Protein AF-A0A2V2DRB2-F1 (afdb_monomer)

Radius of gyration: 20.72 Å; Cα contacts (8 Å, |Δi|>4): 241; chains: 1; bounding box: 66×44×47 Å

Secondary structure (DSSP, 8-state):
-PPPP-------------SS----------------B-TTS-B----PPEEEEEEE--TTSPPEEESS--TTS-S---EEEEPPTTEEEEEETTEEEEEESSSB-EEEEETTEEEEEETTTTEEEEPEEP-HHHHHHHHTT--HHHHHHHHTS-HHHHHHHHTTSSPPPHHHHHHHHHHHTS-GGG--

Foldseek 3Di:
DDDDDDDDDDDDDDDDDDPDDPPPPPPPPPDDPDPPAPPVRDRDDPPFEKAWKKWADDPPDQIDIARDADPVNRIPVTFIWGDDPQKDWDDDPNGIFIDHPPGTWDWDTDPNFTWTADVVVRDIDGIATDQLLVVLCVVLVHDLCRLCVQLVHDSVVSVCCSRVVDPDDQVRLCSSCVVSVHDSVSRD

Structure (mmCIF, N/CA/C/O backbone):
data_AF-A0A2V2DRB2-F1
#
_entry.id   AF-A0A2V2DRB2-F1
#
loop_
_atom_site.group_PDB
_atom_site.id
_atom_site.type_symbol
_atom_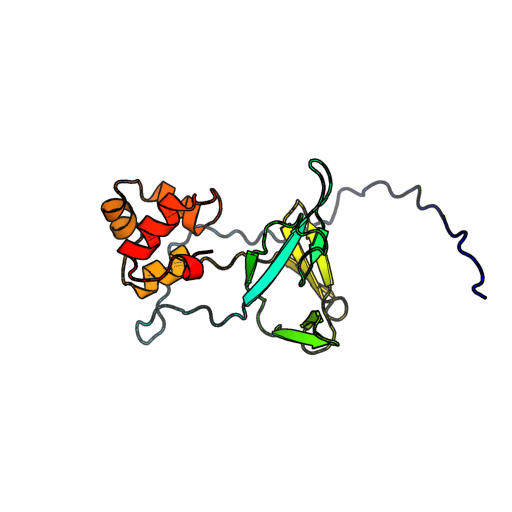site.label_atom_id
_atom_site.label_alt_id
_atom_site.label_comp_id
_atom_site.label_asym_id
_atom_site.label_entity_id
_atom_site.label_seq_id
_atom_site.pdbx_PDB_ins_code
_atom_site.Cartn_x
_atom_site.Cartn_y
_atom_site.Cartn_z
_atom_site.occupancy
_atom_site.B_iso_or_equiv
_atom_site.auth_seq_id
_atom_site.auth_comp_id
_atom_site.auth_asym_id
_atom_site.auth_atom_id
_atom_site.pdbx_PDB_model_num
ATOM 1 N N . MET A 1 1 ? 38.017 -16.344 -20.313 1.00 33.03 1 MET A N 1
ATOM 2 C CA . MET A 1 1 ? 38.742 -15.283 -21.043 1.00 33.03 1 MET A CA 1
ATOM 3 C C . MET A 1 1 ? 37.703 -14.261 -21.492 1.00 33.03 1 MET A C 1
ATOM 5 O O . MET A 1 1 ? 37.031 -14.489 -22.485 1.00 33.03 1 MET A O 1
ATOM 9 N N . TRP A 1 2 ? 37.466 -13.224 -20.683 1.00 28.92 2 TRP A N 1
ATOM 10 C CA . TRP A 1 2 ? 36.556 -12.110 -20.994 1.00 28.92 2 TRP A CA 1
ATOM 11 C C . TRP A 1 2 ? 37.358 -10.929 -21.560 1.00 28.92 2 TRP A C 1
ATOM 13 O O . TRP A 1 2 ? 38.466 -10.701 -21.070 1.00 28.92 2 TRP A O 1
ATOM 23 N N . PRO A 1 3 ? 36.836 -10.160 -22.534 1.00 36.28 3 PRO A N 1
ATOM 24 C CA . PRO A 1 3 ? 37.374 -8.849 -22.867 1.00 36.28 3 PRO A CA 1
ATOM 25 C C . PRO A 1 3 ? 36.649 -7.723 -22.091 1.00 36.28 3 PRO A C 1
ATOM 27 O O . PRO A 1 3 ? 35.580 -7.954 -21.521 1.00 36.28 3 PRO A O 1
ATOM 30 N N . PRO A 1 4 ? 37.249 -6.520 -22.015 1.00 41.78 4 PRO A N 1
ATOM 31 C CA . PRO A 1 4 ? 37.098 -5.627 -20.872 1.00 41.78 4 PRO A CA 1
ATOM 32 C C . PRO A 1 4 ? 36.090 -4.485 -21.068 1.00 41.78 4 PRO A C 1
ATOM 34 O O . PRO A 1 4 ? 35.845 -4.002 -22.172 1.00 41.78 4 PRO A O 1
ATOM 37 N N . LEU A 1 5 ? 35.589 -4.010 -19.926 1.00 41.00 5 LEU A N 1
ATOM 38 C CA . LEU A 1 5 ? 34.946 -2.715 -19.712 1.00 41.00 5 LEU A CA 1
ATOM 39 C C . LEU A 1 5 ? 35.897 -1.566 -20.072 1.00 41.00 5 LEU A C 1
ATOM 41 O O . LEU A 1 5 ? 36.985 -1.500 -19.506 1.00 41.00 5 LEU A O 1
ATOM 45 N N . LEU A 1 6 ? 35.459 -0.630 -20.922 1.00 33.19 6 LEU A N 1
ATOM 46 C CA . LEU A 1 6 ? 35.635 0.818 -20.728 1.00 33.19 6 LEU A CA 1
ATOM 47 C C . LEU A 1 6 ? 35.038 1.633 -21.882 1.00 33.19 6 LEU A C 1
ATOM 49 O O . LEU A 1 6 ? 35.174 1.296 -23.052 1.00 33.19 6 LEU A O 1
ATOM 53 N N . SER A 1 7 ? 34.524 2.801 -21.489 1.00 35.78 7 SER A N 1
ATOM 54 C CA . SER A 1 7 ? 34.304 4.000 -22.302 1.00 35.78 7 SER A CA 1
ATOM 55 C C . SER A 1 7 ? 33.047 4.040 -23.172 1.00 35.78 7 SER A C 1
ATOM 57 O O . SER A 1 7 ? 33.065 3.652 -24.331 1.00 35.78 7 SER A O 1
ATOM 59 N N . LEU A 1 8 ? 32.003 4.700 -22.657 1.00 33.00 8 LEU A N 1
ATOM 60 C CA . LEU A 1 8 ? 31.365 5.786 -23.409 1.00 33.00 8 LEU A CA 1
ATOM 61 C C . LEU A 1 8 ? 30.677 6.783 -22.451 1.00 33.00 8 LEU A C 1
ATOM 63 O O . LEU A 1 8 ? 29.461 6.821 -22.297 1.00 33.00 8 LEU A O 1
ATOM 67 N N . ARG A 1 9 ? 31.478 7.640 -21.805 1.00 39.47 9 ARG A N 1
ATOM 68 C CA . ARG A 1 9 ? 30.996 8.947 -21.331 1.00 39.47 9 ARG A CA 1
ATOM 69 C C . ARG A 1 9 ? 30.936 9.882 -22.542 1.00 39.47 9 ARG A C 1
ATOM 71 O O . ARG A 1 9 ? 31.977 10.247 -23.079 1.00 39.47 9 ARG A O 1
ATOM 78 N N . LYS A 1 10 ? 29.733 10.283 -22.951 1.00 39.19 10 LYS A N 1
ATOM 79 C CA . LYS A 1 10 ? 29.472 11.458 -23.805 1.00 39.19 10 LYS A CA 1
ATOM 80 C C . LYS A 1 10 ? 28.221 12.146 -23.251 1.00 39.19 10 LYS A C 1
ATOM 82 O O . LYS A 1 10 ? 27.118 11.638 -23.383 1.00 39.19 10 LYS A O 1
ATOM 87 N N . SER A 1 11 ? 28.397 13.101 -22.342 1.00 36.34 11 SER A N 1
ATOM 88 C CA . SER A 1 11 ? 28.338 14.544 -22.630 1.00 36.34 11 SER A CA 1
ATOM 89 C C . SER A 1 11 ? 27.000 14.996 -23.228 1.00 36.34 11 SER A C 1
ATOM 91 O O . SER A 1 11 ? 26.855 15.074 -24.444 1.00 36.34 11 SER A O 1
ATOM 93 N N . TRP A 1 12 ? 26.059 15.370 -22.362 1.00 33.31 12 TRP A N 1
ATOM 94 C CA . TRP A 1 12 ? 24.978 16.301 -22.699 1.00 33.31 12 TRP A CA 1
ATOM 95 C C . TRP A 1 12 ? 25.030 17.453 -21.698 1.00 33.31 12 TRP A C 1
ATOM 97 O O . TRP A 1 12 ? 24.302 17.507 -20.714 1.00 33.31 12 TRP A O 1
ATOM 107 N N . ALA A 1 13 ? 25.971 18.361 -21.944 1.00 34.41 13 ALA A N 1
ATOM 108 C CA . ALA A 1 13 ? 25.894 19.723 -21.451 1.00 34.41 13 ALA A CA 1
ATOM 109 C C . ALA A 1 13 ? 25.108 20.531 -22.490 1.00 34.41 13 ALA A C 1
ATOM 111 O O . ALA A 1 13 ? 25.475 20.538 -23.663 1.00 34.41 13 ALA A O 1
ATOM 112 N N . GLY A 1 14 ? 24.050 21.216 -22.057 1.00 40.25 14 GLY A N 1
ATOM 113 C CA . GLY A 1 14 ? 23.416 22.265 -22.855 1.00 40.25 14 GLY A CA 1
ATOM 114 C C . GLY A 1 14 ? 21.967 22.011 -23.259 1.00 40.25 14 GLY A C 1
ATOM 115 O O . GLY A 1 14 ? 21.648 22.013 -24.441 1.00 40.25 14 GLY A O 1
ATOM 116 N N . ALA A 1 15 ? 21.065 21.916 -22.285 1.00 33.09 15 ALA A N 1
ATOM 117 C CA . ALA A 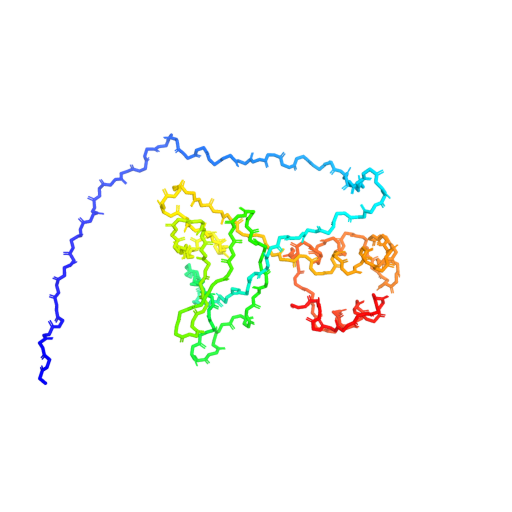1 15 ? 19.671 22.291 -22.499 1.00 33.09 15 ALA A CA 1
ATOM 118 C C . ALA A 1 15 ? 19.205 23.119 -21.298 1.00 33.09 15 ALA A C 1
ATOM 120 O O . ALA A 1 15 ? 18.996 22.605 -20.203 1.00 33.09 15 ALA A O 1
ATOM 121 N N . ARG A 1 16 ? 19.098 24.438 -21.494 1.00 34.31 16 ARG A N 1
ATOM 122 C CA . ARG A 1 16 ? 18.409 25.321 -20.546 1.00 34.31 16 ARG A CA 1
ATOM 123 C C . ARG A 1 16 ? 16.931 24.910 -20.530 1.00 34.31 16 ARG A C 1
ATOM 125 O O . ARG A 1 16 ? 16.379 24.707 -21.614 1.00 34.31 16 ARG A O 1
ATOM 132 N N . PRO A 1 17 ? 16.267 24.814 -19.370 1.00 36.38 17 PRO A N 1
ATOM 133 C CA . PRO A 1 17 ? 14.856 24.472 -19.343 1.00 36.38 17 PRO A CA 1
ATOM 134 C C . PRO A 1 17 ? 14.049 25.644 -19.910 1.00 36.38 17 PRO A C 1
ATOM 136 O O . PRO A 1 17 ? 13.963 26.718 -19.316 1.00 36.38 17 PRO A O 1
ATOM 139 N N . CYS A 1 18 ? 13.471 25.439 -21.095 1.00 30.62 18 CYS A N 1
ATOM 140 C CA . CYS A 1 18 ? 12.406 26.281 -21.617 1.00 30.62 18 CYS A CA 1
ATOM 141 C C . CYS A 1 18 ? 11.216 26.172 -20.659 1.00 30.62 18 CYS A C 1
ATOM 143 O O . CYS A 1 18 ? 10.590 25.120 -20.518 1.00 30.62 18 CYS A O 1
ATOM 145 N N . SER A 1 19 ? 10.919 27.274 -19.981 1.00 42.66 19 SER A N 1
ATOM 146 C CA . SER A 1 19 ? 9.791 27.460 -19.079 1.00 42.66 19 SER A CA 1
ATOM 147 C C . SER A 1 19 ? 8.473 27.554 -19.854 1.00 42.66 19 SER A C 1
ATOM 149 O O . SER A 1 19 ? 7.810 28.585 -19.849 1.00 42.66 19 SER A O 1
ATOM 151 N N . ARG A 1 20 ? 8.077 26.494 -20.565 1.00 37.59 20 ARG A N 1
ATOM 152 C CA . ARG A 1 20 ? 6.730 26.347 -21.145 1.00 37.59 20 ARG A CA 1
ATOM 153 C C . ARG A 1 20 ? 6.556 24.930 -21.689 1.00 37.59 20 ARG A C 1
ATOM 155 O O . ARG A 1 20 ? 7.217 24.564 -22.649 1.00 37.59 20 ARG A O 1
ATOM 162 N N . CYS A 1 21 ? 5.595 24.201 -21.114 1.00 32.84 21 CYS A N 1
ATOM 163 C CA . CYS A 1 21 ? 5.079 22.880 -21.529 1.00 32.84 21 CYS A CA 1
ATOM 164 C C . CYS A 1 21 ? 5.529 21.640 -20.731 1.00 32.84 21 CYS A C 1
ATOM 166 O O . CYS A 1 21 ? 5.739 20.587 -21.313 1.00 32.84 21 CYS A O 1
ATOM 168 N N . CYS A 1 22 ? 5.495 21.691 -19.397 1.00 28.16 22 CYS A N 1
ATOM 169 C CA . CYS A 1 22 ? 5.052 20.524 -18.619 1.00 28.16 22 CYS A CA 1
ATOM 170 C C . CYS A 1 22 ? 3.643 20.805 -18.102 1.00 28.16 22 CYS A C 1
ATOM 172 O O . CYS A 1 22 ? 3.432 21.226 -16.967 1.00 28.16 22 CYS A O 1
ATOM 174 N N . ARG A 1 23 ? 2.647 20.626 -18.974 1.00 31.25 23 ARG A N 1
ATOM 175 C CA . ARG A 1 23 ? 1.243 20.635 -18.562 1.00 31.25 23 ARG A CA 1
ATOM 176 C C . ARG A 1 23 ? 0.939 19.253 -17.986 1.00 31.25 23 ARG A C 1
ATOM 178 O O . ARG A 1 23 ? 0.267 18.449 -18.621 1.00 31.25 23 ARG A O 1
ATOM 185 N N . ILE A 1 24 ? 1.470 18.975 -16.793 1.00 34.75 24 ILE A N 1
ATOM 186 C CA . ILE A 1 24 ? 0.958 17.895 -15.949 1.00 34.75 24 ILE A CA 1
ATOM 187 C C . ILE A 1 24 ? -0.518 18.226 -15.770 1.00 34.75 24 ILE A C 1
ATOM 189 O O . ILE A 1 24 ? -0.865 19.248 -15.171 1.00 34.75 24 ILE A O 1
ATOM 193 N N . ARG A 1 25 ? -1.403 17.419 -16.360 1.00 31.25 25 ARG A N 1
ATOM 194 C CA . ARG A 1 25 ? -2.818 17.476 -16.016 1.00 31.25 25 ARG A CA 1
ATOM 195 C C . ARG A 1 25 ? -2.908 17.047 -14.555 1.00 31.25 25 ARG A C 1
ATOM 197 O O . ARG A 1 25 ? -3.038 15.869 -14.258 1.00 31.25 25 ARG A O 1
ATOM 204 N N . ARG A 1 26 ? -2.833 18.017 -13.640 1.00 33.94 26 ARG A N 1
ATOM 205 C CA . ARG A 1 26 ? -3.458 17.886 -12.330 1.00 33.94 26 ARG A CA 1
ATOM 206 C C . ARG A 1 26 ? -4.944 17.757 -12.622 1.00 33.94 26 ARG A C 1
ATOM 208 O O . ARG A 1 26 ? -5.621 18.758 -12.851 1.00 33.94 26 ARG A O 1
ATOM 215 N N . SER A 1 27 ? -5.431 16.525 -12.705 1.00 33.09 27 SER A N 1
ATOM 216 C CA . SER A 1 27 ? -6.852 16.270 -12.539 1.00 33.09 27 SER A CA 1
ATOM 217 C C . SER A 1 27 ? -7.202 16.840 -11.174 1.00 33.09 27 SER A C 1
ATOM 219 O O . SER A 1 27 ? -6.759 16.332 -10.147 1.00 33.09 27 SER A O 1
ATOM 221 N N . ALA A 1 28 ? -7.890 17.978 -11.176 1.00 30.25 28 ALA A N 1
ATOM 222 C CA . ALA A 1 28 ? -8.455 18.561 -9.982 1.00 30.25 28 ALA A CA 1
ATOM 223 C C . ALA A 1 28 ? -9.448 17.543 -9.417 1.00 30.25 28 ALA A C 1
ATOM 225 O O . ALA A 1 28 ? -10.597 17.480 -9.849 1.00 30.25 28 ALA A O 1
ATOM 226 N N . ILE A 1 29 ? -9.000 16.726 -8.465 1.00 34.59 29 ILE A N 1
ATOM 227 C CA . ILE A 1 29 ? -9.901 15.974 -7.603 1.00 34.59 29 ILE A CA 1
ATOM 228 C C . ILE A 1 29 ? -10.429 17.001 -6.605 1.00 34.59 29 ILE A C 1
ATOM 230 O O . ILE A 1 29 ? -9.931 17.174 -5.498 1.00 34.59 29 ILE A O 1
ATOM 234 N N . SER A 1 30 ? -11.418 17.765 -7.072 1.00 27.36 30 SER A N 1
ATOM 235 C CA . SER A 1 30 ? -12.393 18.390 -6.195 1.00 27.36 30 SER A CA 1
ATOM 236 C C . SER A 1 30 ? -12.948 17.280 -5.314 1.00 27.36 30 SER A C 1
ATOM 238 O O . SER A 1 30 ? -13.401 16.252 -5.822 1.00 27.36 30 SER A O 1
ATOM 240 N N . ALA A 1 31 ? -12.860 17.477 -4.001 1.00 32.75 31 ALA A N 1
ATOM 241 C CA . ALA A 1 31 ? -13.498 16.640 -3.008 1.00 32.75 31 ALA A CA 1
ATOM 242 C C . ALA A 1 31 ? -15.012 16.604 -3.273 1.00 32.75 31 ALA A C 1
ATOM 244 O O . ALA A 1 31 ? -15.778 17.414 -2.757 1.00 32.75 31 ALA A O 1
ATOM 245 N N . ARG A 1 32 ? -15.452 15.656 -4.100 1.00 29.31 32 ARG A N 1
ATOM 246 C CA . ARG A 1 32 ? -16.814 15.146 -4.078 1.00 29.31 32 ARG A CA 1
ATOM 247 C C . ARG A 1 32 ? -16.782 13.886 -3.238 1.00 29.31 32 ARG A C 1
ATOM 249 O O . ARG A 1 32 ? -16.218 12.874 -3.636 1.00 29.31 32 ARG A O 1
ATOM 256 N N . LEU A 1 33 ? -17.388 13.987 -2.060 1.00 41.62 33 LEU A N 1
ATOM 257 C CA . LEU A 1 33 ? -17.939 12.848 -1.344 1.00 41.62 33 LEU A CA 1
ATOM 258 C C . LEU A 1 33 ? -18.746 12.019 -2.345 1.00 41.62 33 LEU A C 1
ATOM 260 O O . LEU A 1 33 ? -19.827 12.424 -2.766 1.00 41.62 33 LEU A O 1
ATOM 264 N N . SER A 1 34 ? -18.218 10.875 -2.749 1.00 35.25 34 SER A N 1
ATOM 265 C CA . SER A 1 34 ? -18.995 9.880 -3.464 1.00 35.25 34 SER A CA 1
ATOM 266 C C . SER A 1 34 ? -18.771 8.544 -2.789 1.00 35.25 34 SER A C 1
ATOM 268 O O . SER A 1 34 ? -17.852 7.809 -3.133 1.00 35.25 34 SER A O 1
ATOM 270 N N . SER A 1 35 ? -19.677 8.207 -1.868 1.00 39.28 35 SER A N 1
ATOM 271 C CA . SER A 1 35 ? -20.152 6.827 -1.787 1.00 39.28 35 SER A CA 1
ATOM 272 C C . SER A 1 35 ? -20.861 6.559 -3.117 1.00 39.28 35 SER A C 1
ATOM 274 O O . SER A 1 35 ? -22.073 6.724 -3.249 1.00 39.28 35 SER A O 1
ATOM 276 N N . ALA A 1 36 ? -20.078 6.297 -4.163 1.00 38.00 36 ALA A N 1
ATOM 277 C CA . ALA A 1 36 ? -20.623 5.801 -5.407 1.00 38.00 36 ALA A CA 1
ATOM 278 C C . ALA A 1 36 ? -21.113 4.387 -5.091 1.00 38.00 36 ALA A C 1
ATOM 280 O O . ALA A 1 36 ? -20.340 3.547 -4.646 1.00 38.00 36 ALA A O 1
ATOM 281 N N . ARG A 1 37 ? -22.412 4.144 -5.238 1.00 37.09 37 ARG A N 1
ATOM 282 C CA . ARG A 1 37 ? -23.010 2.804 -5.198 1.00 37.09 37 ARG A CA 1
ATOM 283 C C . ARG A 1 37 ? -23.356 2.424 -6.632 1.00 37.09 37 ARG A C 1
ATOM 285 O O . ARG A 1 37 ? -23.752 3.295 -7.410 1.00 37.09 37 ARG A O 1
ATOM 292 N N . ASN A 1 38 ? -23.181 1.162 -7.013 1.00 44.38 38 ASN A N 1
ATOM 293 C CA . ASN A 1 38 ? -23.653 0.696 -8.318 1.00 44.38 38 ASN A CA 1
ATOM 294 C C . ASN A 1 38 ? -25.205 0.697 -8.364 1.00 44.38 38 ASN A C 1
ATOM 296 O O . ASN A 1 38 ? -25.871 0.895 -7.345 1.00 44.38 38 ASN A O 1
ATOM 300 N N . LYS A 1 39 ? -25.812 0.445 -9.536 1.00 43.69 39 LYS A N 1
ATOM 301 C CA . LYS A 1 39 ? -27.286 0.355 -9.696 1.00 43.69 39 LYS A CA 1
ATOM 302 C C . LYS A 1 39 ? -27.950 -0.741 -8.829 1.00 43.69 39 LYS A C 1
ATOM 304 O O . LYS A 1 39 ? -29.174 -0.787 -8.773 1.00 43.69 39 LYS A O 1
ATOM 309 N N . LYS A 1 40 ? -27.164 -1.601 -8.168 1.00 46.78 40 LYS A N 1
ATOM 310 C CA . LYS A 1 40 ? -27.587 -2.670 -7.251 1.00 46.78 40 LYS A CA 1
ATOM 311 C C . LYS A 1 40 ? -27.278 -2.383 -5.769 1.00 46.78 40 LYS A C 1
ATOM 313 O O . LYS A 1 40 ? -27.584 -3.214 -4.926 1.00 46.78 40 LYS A O 1
ATOM 318 N N . GLY A 1 41 ? -26.724 -1.216 -5.426 1.00 43.38 41 GLY A N 1
ATOM 319 C CA . GLY A 1 41 ? -26.398 -0.859 -4.041 1.00 43.38 41 GLY A CA 1
ATOM 320 C C . GLY A 1 41 ? -25.098 -1.463 -3.495 1.00 43.38 41 GLY A C 1
ATOM 321 O O . GLY A 1 41 ? -24.812 -1.269 -2.317 1.00 43.38 41 GLY A O 1
ATOM 322 N N . GLU A 1 42 ? -24.298 -2.142 -4.319 1.00 39.91 42 GLU A N 1
ATOM 323 C CA . GLU A 1 42 ? -23.019 -2.726 -3.904 1.00 39.91 42 GLU A CA 1
ATOM 324 C C . GLU A 1 42 ? -21.917 -1.653 -3.951 1.00 39.91 42 GLU A C 1
ATOM 326 O O . GLU A 1 42 ? -21.880 -0.804 -4.856 1.00 39.91 42 GLU A O 1
ATOM 331 N N . ALA A 1 43 ? -21.042 -1.668 -2.942 1.00 45.84 43 ALA A N 1
ATOM 332 C CA . ALA A 1 43 ? -19.824 -0.867 -2.926 1.00 45.84 43 ALA A CA 1
ATOM 333 C C . ALA A 1 43 ? -18.940 -1.281 -4.112 1.00 45.84 43 ALA A C 1
ATOM 335 O O . ALA A 1 43 ? -18.813 -2.469 -4.404 1.00 45.84 43 ALA A O 1
ATOM 336 N N . TRP A 1 44 ? -18.351 -0.308 -4.809 1.00 44.06 44 TRP A N 1
ATOM 337 C CA . TRP A 1 44 ? -17.391 -0.579 -5.876 1.00 44.06 44 TRP A CA 1
ATOM 338 C C . TRP A 1 44 ? -16.179 -1.281 -5.259 1.00 44.06 44 TRP A C 1
ATOM 340 O O . TRP A 1 44 ? -15.356 -0.632 -4.619 1.00 44.06 44 TRP A O 1
ATOM 350 N N . MET A 1 45 ? -16.065 -2.600 -5.417 1.00 50.91 45 MET A N 1
ATOM 351 C CA . MET A 1 45 ? -14.767 -3.241 -5.250 1.00 50.91 45 MET A CA 1
ATOM 352 C C . MET A 1 45 ? -13.925 -2.828 -6.446 1.00 50.91 45 MET A C 1
ATOM 354 O O . MET A 1 45 ? -14.302 -3.058 -7.592 1.00 50.91 45 MET A O 1
ATOM 358 N N . ASP A 1 46 ? -12.816 -2.157 -6.165 1.00 56.06 46 ASP A N 1
ATOM 359 C CA . ASP A 1 46 ? -11.819 -1.845 -7.171 1.00 56.06 46 ASP A CA 1
ATOM 360 C C . ASP A 1 46 ? -11.174 -3.173 -7.601 1.00 56.06 46 ASP A C 1
ATOM 362 O O . ASP A 1 46 ? -10.261 -3.666 -6.946 1.00 56.06 46 ASP A O 1
ATOM 366 N N . GLU A 1 47 ? -11.697 -3.806 -8.656 1.00 66.38 47 GLU A N 1
ATOM 367 C CA . GLU A 1 47 ? -11.155 -5.042 -9.256 1.00 66.38 47 GLU A CA 1
ATOM 368 C C . GLU A 1 47 ? -9.841 -4.787 -10.021 1.00 66.38 47 GLU A C 1
ATOM 370 O O . GLU A 1 47 ? -9.439 -5.557 -10.895 1.00 66.38 47 GLU A O 1
ATOM 375 N N . ARG A 1 48 ? -9.153 -3.682 -9.720 1.00 82.00 48 ARG A N 1
ATOM 376 C CA . ARG A 1 48 ? -7.832 -3.401 -10.264 1.00 82.00 48 ARG A CA 1
ATOM 377 C C . ARG A 1 48 ? -6.821 -4.381 -9.684 1.00 82.00 48 ARG A C 1
ATOM 379 O O . ARG A 1 48 ? -6.786 -4.638 -8.482 1.00 82.00 48 ARG A O 1
ATOM 386 N N . MET A 1 49 ? -5.984 -4.920 -10.568 1.00 90.31 49 MET A N 1
ATOM 387 C CA . MET A 1 49 ? -4.880 -5.794 -10.187 1.00 90.31 49 MET A CA 1
ATOM 388 C C . MET A 1 49 ? -3.938 -5.062 -9.233 1.00 90.31 49 MET A C 1
ATOM 390 O O . MET A 1 49 ? -3.645 -3.881 -9.419 1.00 90.31 49 MET A O 1
ATOM 394 N N . VAL A 1 50 ? -3.451 -5.782 -8.230 1.00 92.94 50 VAL A N 1
ATOM 395 C CA . VAL A 1 50 ? -2.482 -5.274 -7.261 1.00 92.94 50 VAL A CA 1
ATOM 396 C C . VAL A 1 50 ? -1.107 -5.832 -7.609 1.00 92.94 50 VAL A C 1
ATOM 398 O O . VAL A 1 50 ? -0.979 -7.016 -7.918 1.00 92.94 50 VAL A O 1
ATOM 401 N N . VAL A 1 51 ? -0.079 -4.992 -7.543 1.00 95.00 51 VAL A N 1
ATOM 402 C CA . VAL A 1 51 ? 1.325 -5.397 -7.662 1.00 95.00 51 VAL A CA 1
ATOM 403 C C . VAL A 1 51 ? 2.093 -4.964 -6.420 1.00 95.00 51 VAL A C 1
ATOM 405 O O . VAL A 1 51 ? 1.887 -3.860 -5.915 1.00 95.00 51 VAL A O 1
ATOM 408 N N . ARG A 1 52 ? 2.987 -5.825 -5.932 1.00 95.25 52 ARG A N 1
ATOM 409 C CA . ARG A 1 52 ? 3.931 -5.468 -4.874 1.00 95.25 52 ARG A CA 1
ATOM 410 C C . ARG A 1 52 ? 5.158 -4.805 -5.490 1.00 95.25 52 ARG A C 1
ATOM 412 O O . ARG A 1 52 ? 5.749 -5.349 -6.418 1.00 95.25 52 ARG A O 1
ATOM 419 N N . ILE A 1 53 ? 5.505 -3.625 -4.992 1.00 96.50 53 ILE A N 1
ATOM 420 C CA . ILE A 1 53 ? 6.664 -2.847 -5.430 1.00 96.50 53 ILE A CA 1
ATOM 421 C C . ILE A 1 53 ? 7.540 -2.587 -4.216 1.00 96.50 53 ILE A C 1
ATOM 423 O O . ILE A 1 53 ? 7.047 -2.141 -3.181 1.00 96.50 53 ILE A O 1
ATOM 427 N N . TYR A 1 54 ? 8.824 -2.862 -4.375 1.00 95.94 54 TYR A N 1
ATOM 428 C CA . TYR A 1 54 ? 9.870 -2.665 -3.386 1.00 95.94 54 TYR A CA 1
ATOM 429 C C . TYR A 1 54 ? 10.562 -1.339 -3.642 1.00 95.94 54 TYR A C 1
ATOM 431 O O . TYR A 1 54 ? 10.736 -0.939 -4.799 1.00 95.94 54 TYR A O 1
ATOM 439 N N . ARG A 1 55 ? 10.927 -0.656 -2.560 1.00 94.94 55 ARG A N 1
ATOM 440 C CA . ARG A 1 55 ? 11.629 0.624 -2.595 1.00 94.94 55 ARG A CA 1
ATOM 441 C C . ARG A 1 55 ? 12.894 0.545 -1.757 1.00 94.94 55 ARG A C 1
ATOM 443 O O . ARG A 1 55 ? 12.818 0.199 -0.582 1.00 94.94 55 ARG A O 1
ATOM 450 N N . TRP A 1 56 ? 14.005 0.998 -2.321 1.00 94.62 56 TRP A N 1
ATOM 451 C CA . TRP A 1 56 ? 15.274 1.169 -1.610 1.00 94.62 56 TRP A CA 1
ATOM 452 C C . TRP A 1 56 ? 16.026 2.408 -2.113 1.00 94.62 56 TRP A C 1
ATOM 454 O O . TRP A 1 56 ? 15.574 3.096 -3.036 1.00 94.62 56 TRP A O 1
ATOM 464 N N . GLY A 1 57 ? 17.148 2.729 -1.472 1.00 90.12 57 GLY A N 1
ATOM 465 C CA . GLY A 1 57 ? 17.987 3.890 -1.780 1.00 90.12 57 GLY A CA 1
ATOM 466 C C . GLY A 1 57 ? 18.338 4.721 -0.546 1.00 90.12 57 GLY A C 1
ATOM 467 O O . GLY A 1 57 ? 17.672 4.642 0.488 1.00 90.12 57 GLY A O 1
ATOM 468 N N . GLU A 1 58 ? 19.396 5.520 -0.664 1.00 85.12 58 GLU A N 1
ATOM 469 C CA . GLU A 1 58 ? 19.920 6.335 0.433 1.00 85.12 58 GLU A CA 1
ATOM 470 C C . GLU A 1 58 ? 19.094 7.609 0.673 1.00 85.12 58 GLU A C 1
ATOM 472 O O . GLU A 1 58 ? 18.423 8.147 -0.215 1.00 85.12 58 GLU A O 1
ATOM 477 N N . GLU A 1 59 ? 19.137 8.114 1.907 1.00 81.19 59 GLU A N 1
ATOM 478 C CA . GLU A 1 59 ? 18.473 9.366 2.256 1.00 81.19 59 GLU A CA 1
ATOM 479 C C . GLU A 1 59 ? 19.089 10.539 1.475 1.00 81.19 59 GLU A C 1
ATOM 481 O O . GLU A 1 59 ? 20.288 10.795 1.543 1.00 81.19 59 GLU A O 1
ATOM 486 N N . GLY A 1 60 ? 18.251 11.274 0.740 1.00 82.25 60 GLY A N 1
ATOM 487 C CA . GLY A 1 60 ? 18.680 12.394 -0.103 1.00 82.25 60 GLY A CA 1
ATOM 488 C C . GLY A 1 60 ? 18.865 12.047 -1.583 1.00 82.25 60 GLY A C 1
ATOM 489 O O . GLY A 1 60 ? 19.039 12.967 -2.384 1.00 82.25 60 GLY A O 1
ATOM 490 N N . GLU A 1 61 ? 18.753 10.772 -1.964 1.00 88.06 61 GLU A N 1
ATOM 491 C CA . GLU A 1 61 ? 18.771 10.327 -3.360 1.00 88.06 61 GLU A CA 1
ATOM 492 C C . GLU A 1 61 ? 17.368 9.971 -3.884 1.00 88.06 61 GLU A C 1
ATOM 494 O O . GLU A 1 61 ? 16.413 9.778 -3.125 1.00 88.06 61 GLU A O 1
ATOM 499 N N . GLU A 1 62 ? 17.218 9.917 -5.212 1.00 88.44 62 GLU A N 1
ATOM 500 C CA . GLU A 1 62 ? 15.997 9.385 -5.827 1.00 88.44 62 GLU A CA 1
ATOM 501 C C . GLU A 1 62 ? 15.955 7.867 -5.601 1.00 88.44 62 GLU A C 1
ATOM 503 O O . GLU A 1 62 ? 16.891 7.175 -6.010 1.00 88.44 62 GLU A O 1
ATOM 508 N N . PRO A 1 63 ? 14.898 7.332 -4.965 1.00 93.69 63 PRO A N 1
ATOM 509 C CA . PRO A 1 63 ? 14.840 5.917 -4.644 1.00 93.69 63 PRO A CA 1
ATOM 510 C C . PRO A 1 63 ? 14.714 5.060 -5.902 1.00 93.69 63 PRO A C 1
ATOM 512 O O . PRO A 1 63 ? 14.182 5.483 -6.933 1.00 93.69 63 PRO A O 1
ATOM 515 N N . VAL A 1 64 ? 15.142 3.811 -5.781 1.00 94.25 64 VAL A N 1
ATOM 516 C CA . VAL A 1 64 ? 14.918 2.783 -6.791 1.00 94.25 64 VAL A CA 1
ATOM 517 C C . VAL A 1 64 ? 13.637 2.034 -6.447 1.00 94.25 64 VAL A C 1
ATOM 519 O O . VAL A 1 64 ? 13.361 1.745 -5.282 1.00 94.25 64 VAL A O 1
ATOM 522 N N . PHE A 1 65 ? 12.845 1.737 -7.477 1.00 96.12 65 PHE A N 1
ATOM 523 C CA . PHE A 1 65 ? 11.651 0.909 -7.370 1.00 96.12 65 PHE A CA 1
ATOM 524 C C . PHE A 1 65 ? 11.801 -0.340 -8.228 1.00 96.12 65 PHE A C 1
ATOM 526 O O . PHE A 1 65 ? 12.165 -0.234 -9.401 1.00 96.12 65 PHE A O 1
ATOM 533 N N . ALA A 1 66 ? 11.437 -1.500 -7.686 1.00 95.25 66 ALA A N 1
ATOM 534 C CA . ALA A 1 66 ? 11.393 -2.742 -8.449 1.00 95.25 66 ALA A CA 1
ATOM 535 C C . ALA A 1 66 ? 10.229 -3.646 -8.051 1.00 95.25 66 ALA A C 1
ATOM 537 O O . ALA A 1 66 ? 9.560 -3.448 -7.040 1.00 95.25 66 ALA A O 1
ATOM 538 N N . PHE A 1 67 ? 9.992 -4.662 -8.875 1.00 95.44 67 PHE A N 1
ATOM 539 C CA . PHE A 1 67 ? 8.961 -5.674 -8.644 1.00 95.44 67 PHE A CA 1
ATOM 540 C C . PHE A 1 67 ? 9.444 -6.849 -7.779 1.00 95.44 67 PHE A C 1
ATOM 542 O O . PHE A 1 67 ? 8.648 -7.709 -7.415 1.00 95.44 67 PHE A O 1
ATOM 549 N N . PHE A 1 68 ? 10.731 -6.889 -7.441 1.00 93.44 68 PHE A N 1
ATOM 550 C CA . PHE A 1 68 ? 11.359 -7.914 -6.613 1.00 93.44 68 PHE A CA 1
ATOM 551 C C . PHE A 1 68 ? 12.126 -7.257 -5.453 1.00 93.44 68 PHE A C 1
ATOM 553 O O . PHE A 1 68 ? 12.525 -6.096 -5.594 1.00 93.44 68 PHE A O 1
ATOM 560 N N . PRO A 1 69 ? 12.284 -7.962 -4.317 1.00 93.56 69 PRO A N 1
ATOM 561 C CA . PRO A 1 69 ? 13.017 -7.452 -3.160 1.00 93.56 69 PRO A CA 1
ATOM 562 C C . PRO A 1 69 ? 14.500 -7.259 -3.473 1.00 93.56 69 PRO A C 1
ATOM 564 O O . PRO A 1 69 ? 15.045 -7.911 -4.367 1.00 93.56 69 PRO A O 1
ATOM 567 N N . GLU A 1 70 ? 15.153 -6.389 -2.711 1.00 92.06 70 GLU A N 1
ATOM 568 C CA . GLU A 1 70 ? 16.600 -6.208 -2.786 1.00 92.06 70 GLU A CA 1
ATOM 569 C C . GLU A 1 70 ? 17.315 -7.422 -2.166 1.00 92.06 70 GLU A C 1
ATOM 571 O O . GLU A 1 70 ? 16.847 -8.004 -1.185 1.00 92.06 70 GLU A O 1
ATOM 576 N N . GLU A 1 71 ? 18.445 -7.847 -2.741 1.00 89.12 71 GLU A N 1
ATOM 577 C CA . GLU A 1 71 ? 19.138 -9.076 -2.315 1.00 89.12 71 GLU A CA 1
ATOM 578 C C . GLU A 1 71 ? 19.643 -9.021 -0.865 1.00 89.12 71 GLU A C 1
ATOM 580 O O . GLU A 1 71 ? 19.700 -10.049 -0.189 1.00 89.12 71 GLU A O 1
ATOM 585 N N . ASP A 1 72 ? 20.009 -7.834 -0.382 1.00 89.19 72 ASP A N 1
ATOM 586 C CA . ASP A 1 72 ? 20.503 -7.610 0.978 1.00 89.19 72 ASP A CA 1
ATOM 587 C C . ASP A 1 72 ? 19.380 -7.335 1.996 1.00 89.19 72 ASP A C 1
ATOM 589 O O . ASP A 1 72 ? 19.639 -7.276 3.202 1.00 89.19 72 ASP A O 1
ATOM 593 N N . GLY A 1 73 ? 18.133 -7.216 1.524 1.00 87.75 73 GLY A N 1
ATOM 594 C CA . GLY A 1 73 ? 16.958 -6.922 2.336 1.00 87.75 73 GLY A CA 1
ATOM 595 C C . GLY A 1 73 ? 16.910 -5.497 2.891 1.00 87.75 73 GLY A C 1
ATOM 596 O O . GLY A 1 73 ? 16.190 -5.267 3.863 1.00 87.75 73 GLY A O 1
ATOM 597 N N . ASN A 1 74 ? 17.654 -4.549 2.313 1.00 89.19 74 ASN A N 1
ATOM 598 C CA . ASN A 1 74 ? 17.631 -3.137 2.706 1.00 89.19 74 ASN A CA 1
ATOM 599 C C . ASN A 1 74 ? 16.485 -2.335 2.046 1.00 89.19 74 ASN A C 1
ATOM 601 O O . ASN A 1 74 ? 16.463 -1.100 2.065 1.00 89.19 74 ASN A O 1
ATOM 605 N N . ASP A 1 75 ? 15.496 -3.041 1.496 1.00 91.88 75 ASP A N 1
ATOM 606 C CA . ASP A 1 75 ? 14.265 -2.466 0.972 1.00 91.88 75 ASP A CA 1
ATOM 607 C C . ASP A 1 75 ? 13.206 -2.203 2.061 1.00 91.88 75 ASP A C 1
ATOM 609 O O . ASP A 1 75 ? 13.335 -2.543 3.238 1.00 91.88 75 ASP A O 1
ATOM 613 N N . ASP A 1 76 ? 12.114 -1.555 1.664 1.00 90.12 76 ASP A N 1
ATOM 614 C CA . ASP A 1 76 ? 11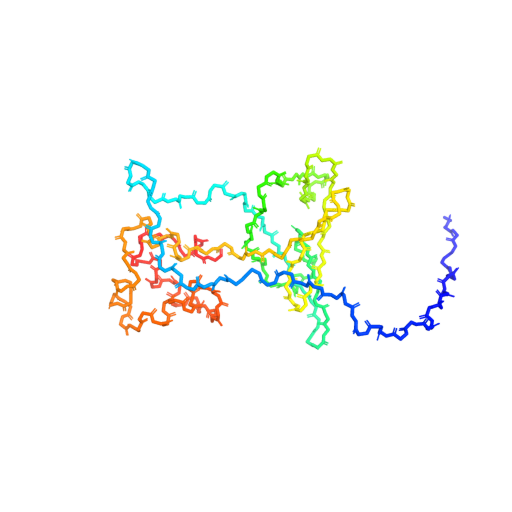.015 -1.186 2.551 1.00 90.12 76 ASP A CA 1
ATOM 615 C C . ASP A 1 76 ? 10.081 -2.346 2.954 1.00 90.12 76 ASP A C 1
ATOM 617 O O . ASP A 1 76 ? 9.074 -2.110 3.634 1.00 90.12 76 ASP A O 1
ATOM 621 N N . GLY A 1 77 ? 10.380 -3.582 2.556 1.00 90.12 77 GLY A N 1
ATOM 622 C CA . GLY A 1 77 ? 9.547 -4.775 2.711 1.00 90.12 77 GLY A CA 1
ATOM 623 C C . GLY A 1 77 ? 8.452 -4.909 1.649 1.00 90.12 77 GLY A C 1
ATOM 624 O O . GLY A 1 77 ? 7.620 -5.818 1.729 1.00 90.12 77 GLY A O 1
ATOM 625 N N . GLY A 1 78 ? 8.422 -4.002 0.669 1.00 93.19 78 GLY A N 1
ATOM 626 C CA . GLY A 1 78 ? 7.429 -3.957 -0.393 1.00 93.19 78 GLY A CA 1
ATOM 627 C C . GLY A 1 78 ? 6.096 -3.342 0.038 1.00 93.19 78 GLY A C 1
ATOM 628 O O . GLY A 1 78 ? 5.619 -3.504 1.165 1.00 93.19 78 GLY A O 1
ATOM 629 N N . ARG A 1 79 ? 5.454 -2.628 -0.886 1.00 94.25 79 ARG A N 1
ATOM 630 C CA . ARG A 1 79 ? 4.109 -2.061 -0.727 1.00 94.25 79 ARG A CA 1
ATOM 631 C C . ARG A 1 79 ? 3.234 -2.435 -1.910 1.00 94.25 79 ARG A C 1
ATOM 633 O O . ARG A 1 79 ? 3.712 -2.598 -3.029 1.00 94.25 79 ARG A O 1
ATOM 640 N N . ASP A 1 80 ? 1.941 -2.557 -1.652 1.00 95.06 80 ASP A N 1
ATOM 641 C CA . ASP A 1 80 ? 0.964 -2.951 -2.661 1.00 95.06 80 ASP A CA 1
ATOM 642 C C . ASP A 1 80 ? 0.409 -1.720 -3.386 1.00 95.06 80 ASP A C 1
ATOM 644 O O . ASP A 1 80 ? -0.029 -0.755 -2.754 1.00 95.06 80 ASP A O 1
ATOM 648 N N . TYR A 1 81 ? 0.415 -1.764 -4.717 1.00 95.38 81 TYR A N 1
ATOM 649 C CA . TYR A 1 81 ? -0.030 -0.689 -5.601 1.00 95.38 81 TYR A CA 1
ATOM 650 C C . TYR A 1 81 ? -1.080 -1.179 -6.592 1.00 95.38 81 TYR A C 1
ATOM 652 O O . TYR A 1 81 ? -1.010 -2.302 -7.089 1.00 95.38 81 TYR A O 1
ATOM 660 N N . LEU A 1 82 ? -2.032 -0.306 -6.917 1.00 94.81 82 LEU A N 1
ATOM 661 C CA . LEU A 1 82 ? -3.074 -0.571 -7.903 1.00 94.81 82 LEU A CA 1
ATOM 662 C C . LEU A 1 82 ? -2.542 -0.344 -9.320 1.00 94.81 82 LEU A C 1
ATOM 664 O O . LEU A 1 82 ? -2.067 0.745 -9.653 1.00 94.81 82 LEU A O 1
ATOM 668 N N . LEU A 1 83 ? -2.680 -1.353 -10.176 1.00 95.06 83 LEU A N 1
ATOM 669 C CA . LEU A 1 83 ? -2.387 -1.236 -11.598 1.00 95.06 83 LEU A CA 1
ATOM 670 C C . LEU A 1 83 ? -3.521 -0.514 -12.344 1.00 95.06 83 LEU A C 1
ATOM 672 O O . LEU A 1 83 ? -4.699 -0.699 -12.019 1.00 95.06 83 LEU A O 1
ATOM 676 N N . PRO A 1 84 ? -3.204 0.295 -13.373 1.00 93.88 84 PRO A N 1
ATOM 677 C CA . PRO A 1 84 ? -4.217 0.833 -14.271 1.00 93.88 84 PRO A CA 1
ATOM 678 C C . PRO A 1 84 ? -4.957 -0.288 -15.015 1.00 93.88 84 PRO A C 1
ATOM 680 O O . PRO A 1 84 ? -4.411 -1.367 -15.246 1.00 93.88 84 PRO A O 1
ATOM 683 N N . GLU A 1 85 ? -6.186 -0.018 -15.453 1.00 91.38 85 GLU A N 1
ATOM 684 C CA . GLU A 1 85 ? -6.951 -0.973 -16.262 1.00 91.38 85 GLU A CA 1
ATOM 685 C C . GLU A 1 85 ? -6.185 -1.391 -17.529 1.00 91.38 85 GLU A C 1
ATOM 687 O O . GLU A 1 85 ? -5.590 -0.561 -18.225 1.00 91.38 85 GLU A O 1
ATOM 692 N N . GLY A 1 86 ? -6.220 -2.690 -17.838 1.00 91.75 86 GLY A N 1
ATOM 693 C CA . GLY A 1 86 ? -5.525 -3.265 -18.993 1.00 91.75 86 GLY A CA 1
ATOM 694 C C . GLY A 1 86 ? -4.032 -3.537 -18.782 1.00 91.75 86 GLY A C 1
ATOM 695 O O . GLY A 1 86 ? -3.339 -3.833 -19.757 1.00 91.75 86 GLY A O 1
ATOM 696 N N . TYR A 1 87 ? -3.546 -3.447 -17.540 1.00 94.25 87 TYR A N 1
ATOM 697 C CA . TYR A 1 87 ? -2.211 -3.879 -17.126 1.00 94.25 87 TYR A CA 1
ATOM 698 C C . TYR A 1 87 ? -2.320 -5.027 -16.121 1.00 94.25 87 TYR A C 1
ATOM 700 O O . TYR A 1 87 ? -3.240 -5.064 -15.302 1.00 94.25 87 TYR A O 1
ATOM 708 N N . TRP A 1 88 ? -1.385 -5.970 -16.186 1.00 95.25 88 TRP A N 1
ATOM 709 C CA . TRP A 1 88 ? -1.342 -7.128 -15.296 1.00 95.25 88 TRP A CA 1
ATOM 710 C C . TRP A 1 88 ? 0.099 -7.532 -14.990 1.00 95.25 88 TRP A C 1
ATOM 712 O O . TRP A 1 88 ? 1.039 -7.106 -15.668 1.00 95.25 88 TRP A O 1
ATOM 722 N N . VAL A 1 89 ? 0.257 -8.339 -13.944 1.00 94.88 89 VAL A N 1
ATOM 723 C CA . VAL A 1 89 ? 1.542 -8.924 -13.555 1.00 94.88 89 VAL A CA 1
ATOM 724 C C . VAL A 1 89 ? 1.772 -10.196 -14.365 1.00 94.88 89 VAL A C 1
ATOM 726 O O . VAL A 1 89 ? 0.872 -11.023 -14.502 1.00 94.88 89 VAL A O 1
ATOM 729 N N . ASP A 1 90 ? 2.976 -10.334 -14.896 1.00 94.25 90 ASP A N 1
ATOM 730 C CA . ASP A 1 90 ? 3.490 -11.520 -15.572 1.00 94.25 90 ASP A CA 1
ATOM 731 C C . ASP A 1 90 ? 4.844 -11.899 -14.944 1.00 94.25 90 ASP A C 1
ATOM 733 O O . ASP A 1 90 ? 5.350 -11.178 -14.077 1.00 94.25 90 ASP A O 1
ATOM 737 N N . SER A 1 91 ? 5.422 -13.034 -15.328 1.00 92.25 91 SER A N 1
ATOM 738 C CA . SER A 1 91 ? 6.706 -13.485 -14.789 1.00 92.25 91 SER A CA 1
ATOM 739 C C . SER A 1 91 ? 7.583 -14.146 -15.845 1.00 92.25 91 SER A C 1
ATOM 741 O O . SER A 1 91 ? 7.112 -14.939 -16.657 1.00 92.25 91 SER A O 1
ATOM 743 N N . GLU A 1 92 ? 8.874 -13.830 -15.801 1.00 90.62 92 GLU A N 1
ATOM 744 C CA . GLU A 1 92 ? 9.922 -14.437 -16.621 1.00 90.62 92 GLU A CA 1
ATOM 745 C C . GLU A 1 92 ? 11.056 -14.878 -15.689 1.00 90.62 92 GLU A C 1
ATOM 747 O O . GLU A 1 92 ? 11.482 -14.110 -14.831 1.00 90.62 92 GLU A O 1
ATOM 752 N N . ASP A 1 93 ? 11.471 -16.146 -15.777 1.00 89.12 93 ASP A N 1
ATOM 753 C CA . ASP A 1 93 ? 12.474 -16.766 -14.891 1.00 89.12 93 ASP A CA 1
ATOM 754 C C . ASP A 1 93 ? 12.215 -16.574 -13.379 1.00 89.12 93 ASP A C 1
ATOM 756 O O . ASP A 1 93 ? 13.130 -16.541 -12.559 1.00 89.12 93 ASP A O 1
ATOM 760 N N . GLY A 1 94 ? 10.939 -16.456 -12.992 1.00 84.38 94 GLY A N 1
ATOM 761 C CA . GLY A 1 94 ? 10.519 -16.218 -11.607 1.00 84.38 94 GLY A CA 1
ATOM 762 C C . GLY A 1 94 ? 10.589 -14.752 -11.166 1.00 84.38 94 GLY A C 1
ATOM 763 O O . GLY A 1 94 ? 10.102 -14.428 -10.083 1.00 84.38 94 GLY A O 1
ATOM 764 N N . ALA A 1 95 ? 11.115 -13.853 -12.001 1.00 85.94 95 ALA A N 1
ATOM 765 C CA . ALA A 1 95 ? 11.079 -12.418 -11.761 1.00 85.94 95 ALA A CA 1
ATOM 766 C C . ALA A 1 95 ? 9.727 -11.845 -12.223 1.00 85.94 95 ALA A C 1
ATOM 768 O O . ALA A 1 95 ? 9.331 -12.053 -13.377 1.00 85.94 95 ALA A O 1
ATOM 769 N N . PRO A 1 96 ? 8.973 -11.155 -11.351 1.00 93.31 96 PRO A N 1
ATOM 770 C CA . PRO A 1 96 ? 7.725 -10.518 -11.742 1.00 93.31 96 PRO A CA 1
ATOM 771 C C . PRO A 1 96 ? 7.992 -9.241 -12.547 1.00 93.31 96 PRO A C 1
ATOM 773 O O . PRO A 1 96 ? 8.899 -8.466 -12.243 1.00 93.31 96 PRO A O 1
ATOM 776 N N . PHE A 1 97 ? 7.149 -8.975 -13.539 1.00 94.25 97 PHE A N 1
ATOM 777 C CA . PHE A 1 97 ? 7.105 -7.696 -14.239 1.00 94.25 97 PHE A CA 1
ATOM 778 C C . PHE A 1 97 ? 5.667 -7.324 -14.577 1.00 94.25 97 PHE A C 1
ATOM 780 O O . PHE A 1 97 ? 4.777 -8.166 -14.666 1.00 94.25 97 PHE A O 1
ATOM 787 N N . VAL A 1 98 ? 5.420 -6.034 -14.775 1.00 95.38 98 VAL A N 1
ATOM 788 C CA . VAL A 1 98 ? 4.118 -5.563 -15.251 1.00 95.38 98 VAL A CA 1
ATOM 789 C C . VAL A 1 98 ? 4.163 -5.461 -16.762 1.00 95.38 98 VAL A C 1
ATOM 791 O O . VAL A 1 98 ? 5.120 -4.931 -17.324 1.00 95.38 98 VAL A O 1
ATOM 794 N N . ARG A 1 99 ? 3.108 -5.915 -17.435 1.00 95.00 99 ARG A N 1
ATOM 795 C CA . ARG A 1 99 ? 2.945 -5.718 -18.874 1.00 95.00 99 ARG A CA 1
ATOM 796 C C . ARG A 1 99 ? 1.595 -5.115 -19.199 1.00 95.00 99 ARG A C 1
ATOM 798 O O . ARG A 1 99 ? 0.591 -5.369 -18.535 1.00 95.00 99 ARG A O 1
ATOM 805 N N . GLY A 1 100 ? 1.592 -4.322 -20.259 1.00 91.69 100 GLY A N 1
ATOM 806 C CA . GLY A 1 100 ? 0.374 -4.016 -20.984 1.00 91.69 100 GLY A CA 1
ATOM 807 C C . GLY A 1 100 ? 0.162 -5.019 -22.115 1.00 91.69 100 GLY A C 1
ATOM 808 O O . GLY A 1 100 ? 0.983 -5.894 -22.392 1.00 91.69 100 GLY A O 1
ATOM 809 N N . GLU A 1 101 ? -0.912 -4.797 -22.860 1.00 88.19 101 GLU A N 1
ATOM 810 C CA . GLU A 1 101 ? -1.287 -5.539 -24.071 1.00 88.19 101 GLU A CA 1
ATOM 811 C C . GLU A 1 101 ? -0.155 -5.745 -25.090 1.00 88.19 101 GLU A C 1
ATOM 813 O O . GLU A 1 101 ? -0.176 -6.686 -25.875 1.00 88.19 101 GLU A O 1
ATOM 818 N N . SER A 1 102 ? 0.827 -4.845 -25.122 1.00 82.38 102 SER A N 1
ATOM 819 C CA . SER A 1 102 ? 1.749 -4.723 -26.247 1.00 82.38 102 SER A CA 1
ATOM 820 C C . SER A 1 102 ? 3.237 -4.767 -25.896 1.00 82.38 102 SER A C 1
ATOM 822 O O . SER A 1 102 ? 4.038 -4.916 -26.824 1.00 82.38 102 SER A O 1
ATOM 824 N N . SER A 1 103 ? 3.609 -4.594 -24.627 1.00 90.06 103 SER A N 1
ATOM 825 C CA . SER A 1 103 ? 4.997 -4.595 -24.143 1.00 90.06 103 SER A CA 1
ATOM 826 C C . SER A 1 103 ? 5.046 -4.708 -22.619 1.00 90.06 103 SER A C 1
ATOM 828 O O . SER A 1 103 ? 4.079 -4.355 -21.937 1.00 90.06 103 SER A O 1
ATOM 830 N N . ALA A 1 104 ? 6.190 -5.158 -22.098 1.00 93.94 104 ALA A N 1
ATOM 831 C CA . ALA A 1 104 ? 6.526 -4.994 -20.690 1.00 93.94 104 ALA A CA 1
ATOM 832 C C . AL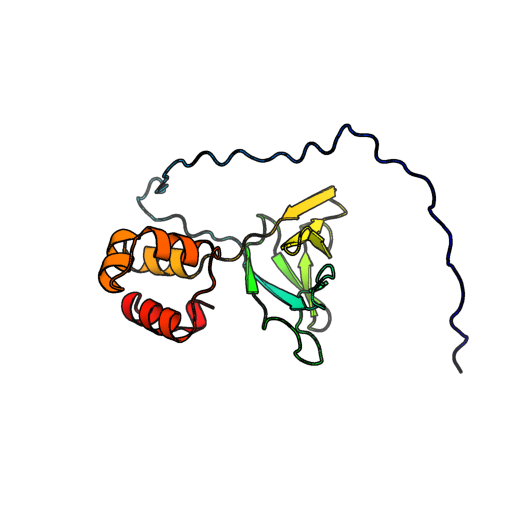A A 1 104 ? 6.641 -3.501 -20.340 1.00 93.94 104 ALA A C 1
ATOM 834 O O . ALA A 1 104 ? 6.959 -2.663 -21.191 1.00 93.94 104 ALA A O 1
ATOM 835 N N . CYS A 1 105 ? 6.339 -3.182 -19.091 1.00 95.56 105 CYS A N 1
ATOM 836 C CA . CYS A 1 105 ? 6.445 -1.856 -18.513 1.00 95.56 105 CYS A CA 1
ATOM 837 C C . CYS A 1 105 ? 7.667 -1.781 -17.600 1.00 95.56 105 CYS A C 1
ATOM 839 O O . CYS A 1 105 ? 8.117 -2.787 -17.055 1.00 95.56 105 CYS A O 1
ATOM 841 N N . ILE A 1 106 ? 8.166 -0.566 -17.406 1.00 95.19 106 ILE A N 1
ATOM 842 C CA . ILE A 1 106 ? 9.307 -0.282 -16.533 1.00 95.19 106 ILE A CA 1
ATOM 843 C C . ILE A 1 106 ? 8.877 0.638 -15.390 1.00 95.19 106 ILE A C 1
ATOM 845 O O . ILE A 1 106 ? 7.941 1.428 -15.540 1.00 95.19 106 ILE A O 1
ATOM 849 N N . LEU A 1 107 ? 9.551 0.527 -14.247 1.00 96.69 107 LEU A N 1
ATOM 850 C CA . LEU A 1 107 ? 9.355 1.422 -13.110 1.00 96.69 107 LEU A CA 1
ATOM 851 C C . LEU A 1 107 ? 10.385 2.545 -13.130 1.00 96.69 107 LEU A C 1
ATOM 853 O O . LEU A 1 107 ? 11.566 2.326 -13.380 1.00 96.69 107 LEU A O 1
ATOM 857 N N . HIS A 1 108 ? 9.919 3.750 -12.828 1.00 95.19 108 HIS A N 1
ATOM 858 C CA . HIS A 1 108 ? 10.750 4.919 -12.576 1.00 95.19 108 HIS A CA 1
ATOM 859 C C . HIS A 1 108 ? 10.345 5.570 -11.256 1.00 95.19 108 HIS A C 1
ATOM 861 O O . HIS A 1 108 ? 9.193 5.460 -10.834 1.00 95.19 108 HIS A O 1
ATOM 867 N N . SER A 1 109 ? 11.272 6.305 -10.642 1.00 94.44 109 SER A N 1
ATOM 868 C CA . SER A 1 109 ? 10.947 7.214 -9.544 1.00 94.44 109 SER A CA 1
ATOM 869 C C . SER A 1 109 ? 10.566 8.597 -10.067 1.00 94.44 109 SER A C 1
ATOM 871 O O . SER A 1 109 ? 11.165 9.118 -11.013 1.00 94.44 109 SER A O 1
ATOM 873 N N . HIS A 1 110 ? 9.556 9.200 -9.443 1.00 93.19 110 HIS A N 1
ATOM 874 C CA . HIS A 1 110 ? 9.229 10.608 -9.612 1.00 93.19 110 HIS A CA 1
ATOM 875 C C . HIS A 1 110 ? 8.792 11.215 -8.278 1.00 93.19 110 HIS A C 1
ATOM 877 O O . HIS A 1 110 ? 7.701 10.916 -7.791 1.00 93.19 110 HIS A O 1
ATOM 883 N N . ASN A 1 111 ? 9.617 12.100 -7.706 1.00 90.12 111 ASN A N 1
ATOM 884 C CA . ASN A 1 111 ? 9.398 12.690 -6.378 1.00 90.12 111 ASN A CA 1
ATOM 885 C C . ASN A 1 111 ? 9.211 11.617 -5.289 1.00 90.12 111 ASN A C 1
ATOM 887 O O . ASN A 1 111 ? 8.317 11.727 -4.449 1.00 90.12 111 ASN A O 1
ATOM 891 N N . GLY A 1 112 ? 10.009 10.547 -5.350 1.00 90.38 112 GLY A N 1
ATOM 892 C CA . GLY A 1 112 ? 9.933 9.441 -4.396 1.00 90.38 112 GLY A CA 1
ATOM 893 C C . GLY A 1 112 ? 8.674 8.576 -4.500 1.00 90.38 112 GLY A C 1
ATOM 894 O O . GLY A 1 112 ? 8.355 7.864 -3.550 1.00 90.38 112 GLY A O 1
ATOM 895 N N . LEU A 1 113 ? 7.955 8.628 -5.627 1.00 92.94 113 LEU A N 1
ATOM 896 C CA . LEU A 1 113 ? 6.788 7.791 -5.905 1.00 92.94 113 LEU A CA 1
ATOM 897 C C . LEU A 1 113 ? 7.011 6.918 -7.150 1.00 92.94 113 LEU A C 1
ATOM 899 O O . LEU A 1 113 ? 7.637 7.383 -8.109 1.00 92.94 113 LEU A O 1
ATOM 903 N N . PRO A 1 114 ? 6.461 5.690 -7.176 1.00 96.69 114 PRO A N 1
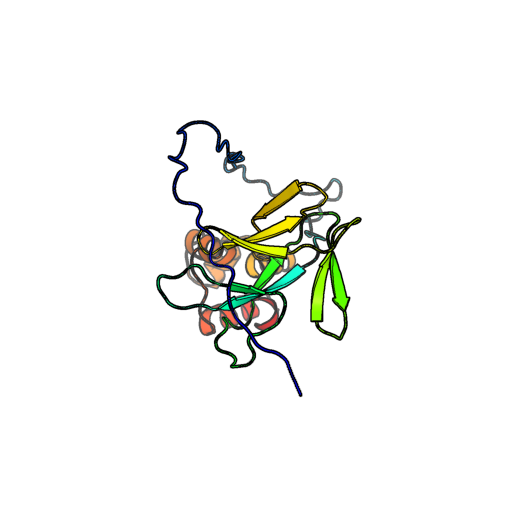ATOM 904 C CA . PRO A 1 114 ? 6.622 4.793 -8.309 1.00 96.69 114 PRO A CA 1
ATOM 905 C C . PRO A 1 114 ? 5.756 5.226 -9.493 1.00 96.69 114 PRO A C 1
ATOM 907 O O . PRO A 1 114 ? 4.543 5.442 -9.382 1.00 96.69 114 PRO A O 1
ATOM 910 N N . VAL A 1 115 ? 6.393 5.306 -10.658 1.00 97.19 115 VAL A N 1
ATOM 911 C CA . VAL A 1 115 ? 5.757 5.591 -11.941 1.00 97.19 115 VAL A CA 1
ATOM 912 C C . VAL A 1 115 ? 5.924 4.395 -12.864 1.00 97.19 115 VAL A C 1
ATOM 914 O O . VAL A 1 115 ? 7.041 4.031 -13.226 1.00 97.19 115 VAL A O 1
ATOM 917 N N . LEU A 1 116 ? 4.803 3.814 -13.288 1.00 97.31 116 LEU A N 1
ATOM 918 C CA . LEU A 1 116 ? 4.773 2.768 -14.302 1.00 97.31 116 LEU A CA 1
ATOM 919 C C . LEU A 1 116 ? 4.813 3.397 -15.694 1.00 97.31 116 LEU A C 1
ATOM 921 O O . LEU A 1 116 ? 3.908 4.148 -16.065 1.00 97.31 116 LEU A O 1
ATOM 925 N N . VAL A 1 117 ? 5.837 3.076 -16.476 1.00 96.75 117 VAL A N 1
ATOM 926 C CA . VAL A 1 117 ? 6.032 3.606 -17.826 1.00 96.75 117 VAL A CA 1
ATOM 927 C C . VAL A 1 117 ? 5.775 2.515 -18.859 1.00 96.75 117 VAL A C 1
ATOM 929 O O . VAL A 1 117 ? 6.404 1.458 -18.863 1.00 96.75 117 VAL A O 1
ATOM 932 N N . ASP A 1 118 ? 4.848 2.803 -19.767 1.00 96.19 118 ASP A N 1
ATOM 933 C CA . ASP A 1 118 ? 4.586 2.028 -20.975 1.00 96.19 118 ASP A CA 1
ATOM 934 C C . ASP A 1 118 ? 5.153 2.800 -22.170 1.00 96.19 118 ASP A C 1
ATOM 936 O O . ASP A 1 118 ? 4.548 3.749 -22.689 1.00 96.19 118 ASP A O 1
ATOM 940 N N . GLU A 1 119 ? 6.349 2.405 -22.602 1.00 93.44 119 GLU A N 1
ATOM 941 C CA . GLU A 1 119 ? 7.067 3.095 -23.671 1.00 93.44 119 GLU A CA 1
ATOM 942 C C . GLU A 1 119 ? 6.386 2.974 -25.034 1.00 93.44 119 GLU A C 1
ATOM 944 O O . GLU A 1 119 ? 6.518 3.880 -25.867 1.00 93.44 119 GLU A O 1
ATOM 949 N N . LYS A 1 120 ? 5.657 1.876 -25.272 1.00 93.44 120 LYS A N 1
ATOM 950 C CA . LYS A 1 120 ? 4.993 1.598 -26.548 1.00 93.44 120 LYS A CA 1
ATOM 951 C C . LYS A 1 120 ? 3.712 2.406 -26.685 1.00 93.44 120 LYS A C 1
ATOM 953 O O . LYS A 1 120 ? 3.481 2.992 -27.741 1.00 93.44 120 LYS A O 1
ATOM 958 N N . LYS A 1 121 ? 2.917 2.515 -25.614 1.00 93.69 121 LYS A N 1
ATOM 959 C CA . LYS A 1 121 ? 1.733 3.392 -25.573 1.00 93.69 121 LYS A CA 1
ATOM 960 C C . LYS A 1 121 ? 2.080 4.855 -25.252 1.00 93.69 121 LYS A C 1
ATOM 962 O O . LYS A 1 121 ? 1.184 5.696 -25.302 1.00 93.69 121 LYS A O 1
ATOM 967 N N . LYS A 1 122 ? 3.351 5.173 -24.953 1.00 93.88 122 LYS A N 1
ATOM 968 C CA . LYS A 1 122 ? 3.837 6.506 -24.533 1.00 93.88 122 LYS A CA 1
ATOM 969 C C . LYS A 1 122 ? 3.043 7.054 -23.342 1.00 93.88 122 LYS A C 1
ATOM 971 O O . LYS A 1 122 ? 2.597 8.202 -23.347 1.00 93.88 122 LYS A O 1
ATOM 976 N N . ARG A 1 123 ? 2.844 6.210 -22.327 1.00 94.38 123 ARG A N 1
ATOM 977 C CA . ARG A 1 123 ? 2.107 6.543 -21.101 1.00 94.38 123 ARG A CA 1
ATOM 978 C C . ARG A 1 123 ? 2.986 6.361 -19.875 1.00 94.38 123 ARG A C 1
ATOM 980 O O . ARG A 1 123 ? 3.834 5.478 -19.838 1.00 94.38 123 ARG A O 1
ATOM 987 N N . ALA A 1 124 ? 2.737 7.194 -18.876 1.00 95.38 124 ALA A N 1
ATOM 988 C CA . ALA A 1 124 ? 3.332 7.095 -17.557 1.00 95.38 124 ALA A CA 1
ATOM 989 C C . ALA A 1 124 ? 2.212 7.237 -16.524 1.00 95.38 124 ALA A C 1
ATOM 991 O O . ALA A 1 124 ? 1.404 8.167 -16.613 1.00 95.38 124 ALA A O 1
ATOM 992 N N . PHE A 1 125 ? 2.150 6.309 -15.577 1.00 95.94 125 PHE A N 1
ATOM 993 C CA . PHE A 1 125 ? 1.130 6.258 -14.539 1.00 95.94 125 PHE A CA 1
ATOM 994 C C . PHE A 1 125 ? 1.797 6.393 -13.181 1.00 95.94 125 PHE A C 1
ATOM 996 O O . PHE A 1 125 ? 2.606 5.550 -12.809 1.00 95.94 125 PHE A O 1
ATOM 1003 N N . LEU A 1 126 ? 1.442 7.438 -12.437 1.00 96.62 126 LEU A N 1
ATOM 1004 C CA . LEU A 1 126 ? 1.767 7.508 -11.018 1.00 96.62 126 LEU A CA 1
ATOM 1005 C C . LEU A 1 126 ? 0.902 6.476 -10.290 1.00 96.62 126 LEU A C 1
ATOM 1007 O O . LEU A 1 126 ? -0.325 6.568 -10.358 1.00 96.62 126 LEU A O 1
ATOM 1011 N N . LEU A 1 127 ? 1.526 5.485 -9.656 1.00 95.62 127 LEU A N 1
ATOM 1012 C CA . LEU A 1 127 ? 0.791 4.394 -9.025 1.00 95.62 127 LEU A CA 1
ATOM 1013 C C . LEU A 1 127 ? 0.267 4.807 -7.646 1.00 95.62 127 LEU A C 1
ATOM 1015 O O . LEU A 1 127 ? 0.961 5.453 -6.861 1.00 95.62 127 LEU A O 1
ATOM 1019 N N . GLU A 1 128 ? -0.966 4.404 -7.343 1.00 92.94 128 GLU A N 1
ATOM 1020 C CA . GLU A 1 128 ? -1.583 4.613 -6.033 1.00 92.94 128 GLU A CA 1
ATOM 1021 C C . GLU A 1 128 ? -1.410 3.363 -5.167 1.00 92.94 128 GLU A C 1
ATOM 1023 O O . GLU A 1 128 ? -1.604 2.246 -5.651 1.00 92.94 128 GLU A O 1
ATOM 1028 N N . ARG A 1 129 ? -1.073 3.546 -3.882 1.00 93.50 129 ARG A N 1
ATOM 1029 C CA . ARG A 1 129 ? -1.061 2.442 -2.912 1.00 93.50 129 ARG A CA 1
ATOM 1030 C C . ARG A 1 129 ? -2.468 1.871 -2.753 1.00 93.50 129 ARG A C 1
ATOM 1032 O O . ARG A 1 129 ? -3.448 2.619 -2.702 1.00 93.50 129 ARG A O 1
ATOM 1039 N N . ASP A 1 130 ? -2.546 0.554 -2.623 1.00 93.69 130 ASP A N 1
ATOM 1040 C CA . ASP A 1 130 ? -3.784 -0.144 -2.308 1.00 93.69 130 ASP A CA 1
ATOM 1041 C C . ASP A 1 130 ? -4.273 0.258 -0.911 1.00 93.69 130 ASP A C 1
ATOM 1043 O O . ASP A 1 130 ? -3.589 0.011 0.074 1.00 93.69 130 ASP A O 1
ATOM 1047 N N . ARG A 1 131 ? -5.452 0.875 -0.794 1.00 93.88 131 ARG A N 1
ATOM 1048 C CA . ARG A 1 131 ? -5.968 1.405 0.480 1.00 93.88 131 ARG A CA 1
ATOM 1049 C C . ARG A 1 131 ? -6.658 0.319 1.291 1.00 93.88 131 ARG A C 1
ATOM 1051 O O . ARG A 1 131 ? -7.884 0.280 1.427 1.00 93.88 131 ARG A O 1
ATOM 1058 N N . LYS A 1 132 ? -5.847 -0.571 1.856 1.00 93.56 132 LYS A N 1
ATOM 1059 C CA . LYS A 1 132 ? -6.311 -1.783 2.544 1.00 93.56 132 LYS A CA 1
ATOM 1060 C C . LYS A 1 132 ? -7.257 -1.491 3.706 1.00 93.56 132 LYS A C 1
ATOM 1062 O O . LYS A 1 132 ? -8.304 -2.125 3.810 1.00 93.56 132 LYS A O 1
ATOM 1067 N N . ILE A 1 133 ? -6.934 -0.497 4.537 1.00 95.06 133 ILE A N 1
ATOM 1068 C CA . ILE A 1 133 ? -7.772 -0.096 5.680 1.00 95.06 133 ILE A CA 1
ATOM 1069 C C . ILE A 1 133 ? -9.151 0.382 5.208 1.00 95.06 133 ILE A C 1
ATOM 1071 O O . ILE A 1 133 ? -10.162 -0.060 5.750 1.00 95.06 133 ILE A O 1
ATOM 1075 N N . GLU A 1 134 ? -9.199 1.234 4.177 1.00 95.12 134 GLU A N 1
ATOM 1076 C CA . GLU A 1 134 ? -10.451 1.749 3.606 1.00 95.12 134 GLU A CA 1
ATOM 1077 C C . GLU A 1 134 ? -11.310 0.593 3.080 1.00 95.12 134 GLU A C 1
ATOM 1079 O O . GLU A 1 134 ? -12.464 0.446 3.487 1.00 95.12 134 GLU A O 1
ATOM 1084 N N . ARG A 1 135 ? -10.722 -0.294 2.267 1.00 91.88 135 ARG A N 1
ATOM 1085 C CA . ARG A 1 135 ? -11.422 -1.460 1.712 1.00 91.88 135 ARG A CA 1
ATOM 1086 C C . ARG A 1 135 ? -11.959 -2.390 2.798 1.00 91.88 135 ARG A C 1
ATOM 1088 O O . ARG A 1 135 ? -13.107 -2.825 2.721 1.00 91.88 135 ARG A O 1
ATOM 1095 N N . MET A 1 136 ? -11.139 -2.735 3.789 1.00 94.38 136 MET A N 1
ATOM 1096 C CA . MET A 1 136 ? -11.554 -3.658 4.850 1.00 94.38 136 MET A CA 1
ATOM 1097 C C . MET A 1 136 ? -12.622 -3.033 5.749 1.00 94.38 136 MET A C 1
ATOM 1099 O O . MET A 1 136 ? -13.566 -3.717 6.138 1.00 94.38 136 MET A O 1
ATOM 1103 N N . ARG A 1 137 ? -12.548 -1.722 5.998 1.00 96.00 137 ARG A N 1
ATOM 1104 C CA . ARG A 1 137 ? -13.596 -0.987 6.708 1.00 96.00 137 ARG A CA 1
ATOM 1105 C C . ARG A 1 137 ? -14.927 -1.030 5.963 1.00 96.00 137 ARG A C 1
ATOM 1107 O O . ARG A 1 137 ? -15.960 -1.293 6.574 1.00 96.00 137 ARG A O 1
ATOM 1114 N N . GLU A 1 138 ? -14.910 -0.789 4.656 1.00 93.75 138 GLU A N 1
ATOM 1115 C CA . GLU A 1 138 ? -16.123 -0.831 3.835 1.00 93.75 138 GLU A CA 1
ATOM 1116 C C . GLU A 1 138 ? -16.721 -2.236 3.751 1.00 93.75 138 GLU A C 1
ATOM 1118 O O . GLU A 1 138 ? -17.938 -2.385 3.850 1.00 93.75 138 GLU A O 1
ATOM 1123 N N . ARG A 1 139 ? -15.882 -3.276 3.660 1.00 91.62 139 ARG A N 1
ATOM 1124 C CA . ARG A 1 139 ? -16.323 -4.681 3.731 1.00 91.62 139 ARG A CA 1
ATOM 1125 C C . ARG A 1 139 ? -16.963 -5.033 5.071 1.00 91.62 139 ARG A C 1
ATOM 1127 O O . ARG A 1 139 ? -17.931 -5.784 5.092 1.00 91.62 139 ARG A O 1
ATOM 1134 N N . ALA A 1 140 ? -16.464 -4.463 6.165 1.00 92.81 140 ALA A N 1
ATOM 1135 C CA . ALA A 1 140 ? -17.070 -4.589 7.488 1.00 92.81 140 ALA A CA 1
ATOM 1136 C C . ALA A 1 140 ? -18.360 -3.753 7.650 1.00 92.81 140 ALA A C 1
ATOM 1138 O O . ALA A 1 140 ? -18.983 -3.788 8.707 1.00 92.81 140 ALA A O 1
ATOM 1139 N N . GLY A 1 141 ? -18.766 -2.985 6.629 1.00 94.94 141 GLY A N 1
ATOM 1140 C CA . GLY A 1 141 ? -19.959 -2.138 6.670 1.00 94.94 141 GLY A CA 1
ATOM 1141 C C . GLY A 1 141 ? -19.821 -0.906 7.567 1.00 94.94 141 GLY A C 1
ATOM 1142 O O . GLY A 1 141 ? -20.826 -0.280 7.897 1.00 94.94 141 GLY A O 1
ATOM 1143 N N . LEU A 1 142 ? -18.597 -0.549 7.965 1.00 94.50 142 LEU A N 1
ATOM 1144 C CA . LEU A 1 142 ? -18.337 0.563 8.874 1.00 94.50 142 LEU A CA 1
ATOM 1145 C C . LEU A 1 142 ? -18.105 1.858 8.099 1.00 94.50 142 LEU A C 1
ATOM 1147 O O . LEU A 1 142 ? -17.382 1.900 7.099 1.00 94.50 142 LEU A O 1
ATOM 1151 N N . THR A 1 143 ? -18.651 2.963 8.594 1.00 96.69 143 THR A N 1
ATOM 1152 C CA . THR A 1 143 ? -18.227 4.288 8.145 1.00 96.69 143 THR A CA 1
ATOM 1153 C C . THR A 1 143 ? -16.894 4.658 8.792 1.00 96.69 143 THR A C 1
ATOM 1155 O O . THR A 1 143 ? -16.472 4.088 9.801 1.00 96.69 143 THR A O 1
ATOM 1158 N N . ARG A 1 144 ? -16.213 5.664 8.236 1.00 97.00 144 ARG A N 1
ATOM 1159 C CA . ARG A 1 144 ? -15.000 6.213 8.857 1.00 97.00 144 ARG A CA 1
ATOM 1160 C C . ARG A 1 144 ? -15.260 6.720 10.282 1.00 97.00 144 ARG A C 1
ATOM 1162 O O . ARG A 1 144 ? -14.388 6.597 11.137 1.00 97.00 144 ARG A O 1
ATOM 1169 N N . ALA A 1 145 ? -16.453 7.264 10.531 1.00 97.25 145 ALA A N 1
ATOM 1170 C CA . ALA A 1 145 ? -16.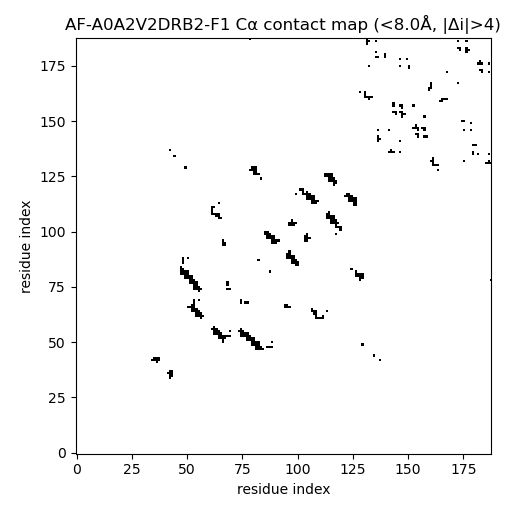883 7.699 11.856 1.00 97.25 145 ALA A CA 1
ATOM 1171 C C . ALA A 1 145 ? -16.963 6.531 12.840 1.00 97.25 145 ALA A C 1
ATOM 1173 O O . ALA A 1 145 ? -16.445 6.649 13.947 1.00 97.25 145 ALA A O 1
ATOM 1174 N N . ASP A 1 146 ? -17.517 5.397 12.415 1.00 97.62 146 ASP A N 1
ATOM 1175 C CA . ASP A 1 146 ? -17.658 4.220 13.275 1.00 97.62 146 ASP A CA 1
AT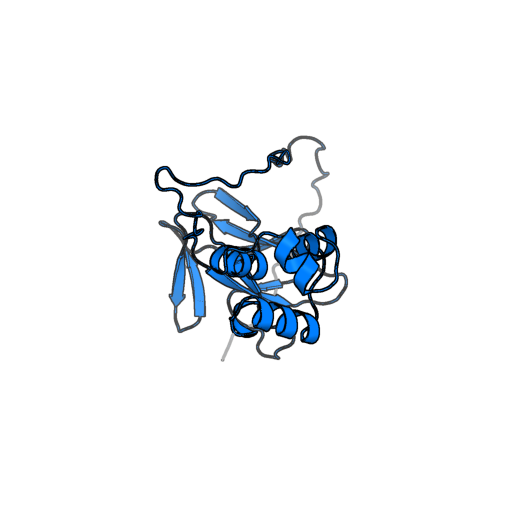OM 1176 C C . ASP A 1 146 ? -16.292 3.656 13.675 1.00 97.62 146 ASP A C 1
ATOM 1178 O O . ASP A 1 146 ? -16.043 3.399 14.853 1.00 97.62 146 ASP A O 1
ATOM 1182 N N . LEU A 1 147 ? -15.365 3.543 12.713 1.00 97.25 147 LEU A N 1
ATOM 1183 C CA . LEU A 1 147 ? -14.001 3.094 13.001 1.00 97.25 147 LEU A CA 1
ATOM 1184 C C . LEU A 1 147 ? -13.266 4.076 13.928 1.00 97.25 147 LEU A C 1
ATOM 1186 O O . LEU A 1 147 ? -12.556 3.652 14.838 1.00 97.25 147 LEU A O 1
ATOM 1190 N N . ALA A 1 148 ? -13.456 5.383 13.731 1.00 97.75 148 ALA A N 1
ATOM 1191 C CA . ALA A 1 148 ? -12.856 6.400 14.587 1.00 97.75 148 ALA A CA 1
ATOM 1192 C C . ALA A 1 148 ? -13.359 6.302 16.036 1.00 97.75 148 ALA A C 1
ATOM 1194 O O . ALA A 1 148 ? -12.549 6.307 16.964 1.00 97.75 148 ALA A O 1
ATOM 1195 N N . VAL A 1 149 ? -14.674 6.137 16.224 1.00 97.94 149 VAL A N 1
ATOM 1196 C CA . VAL A 1 149 ? -15.294 5.931 17.542 1.00 97.94 149 VAL A CA 1
ATOM 1197 C C . VAL A 1 149 ? -14.754 4.663 18.201 1.00 97.94 149 VAL A C 1
ATOM 1199 O O . VAL A 1 149 ? -14.332 4.715 19.354 1.00 97.94 149 VAL A O 1
ATOM 1202 N N . ALA A 1 150 ? -14.683 3.549 17.468 1.00 96.94 150 ALA A N 1
ATOM 1203 C CA . ALA A 1 150 ? -14.169 2.282 17.989 1.00 96.94 150 ALA A CA 1
ATOM 1204 C C . ALA A 1 150 ? -12.682 2.350 18.397 1.00 96.94 150 ALA A C 1
ATOM 1206 O O . ALA A 1 150 ? -12.258 1.659 19.322 1.00 96.94 150 ALA A O 1
ATOM 1207 N N . LEU A 1 151 ? -11.889 3.194 17.731 1.00 96.38 151 LEU A N 1
ATOM 1208 C CA . LEU A 1 151 ? -10.476 3.424 18.050 1.00 96.38 151 LEU A CA 1
ATOM 1209 C C . LEU A 1 151 ? -10.249 4.513 19.108 1.00 96.38 151 LEU A C 1
ATOM 1211 O O . LEU A 1 151 ? -9.114 4.680 19.555 1.00 96.38 151 LEU A O 1
ATOM 1215 N N . GLY A 1 152 ? -11.287 5.265 19.485 1.00 96.69 152 GLY A N 1
ATOM 1216 C CA . GLY A 1 152 ? -11.158 6.433 20.357 1.00 96.69 152 GLY A CA 1
ATOM 1217 C C . GLY A 1 152 ? -10.334 7.565 19.731 1.00 96.69 152 GLY A C 1
ATOM 1218 O O . GLY A 1 152 ? -9.581 8.234 20.433 1.00 96.69 152 GLY A O 1
ATOM 1219 N N . THR A 1 153 ? -10.431 7.758 18.412 1.00 96.69 153 THR A N 1
ATOM 1220 C CA . THR A 1 153 ? -9.696 8.790 17.658 1.00 96.69 153 THR A CA 1
ATOM 1221 C C . THR A 1 153 ? -10.639 9.655 16.813 1.00 96.69 153 THR A C 1
ATOM 1223 O O . THR A 1 153 ? -11.857 9.485 16.833 1.00 96.69 153 THR A O 1
ATOM 1226 N N . SER A 1 154 ? -10.091 10.615 16.067 1.00 97.06 154 SER A N 1
ATOM 1227 C CA . SER A 1 154 ? -10.862 11.447 15.142 1.00 97.06 154 SER A CA 1
ATOM 1228 C C . SER A 1 154 ? -11.034 10.781 13.772 1.00 97.06 154 SER A C 1
ATOM 1230 O O . SER A 1 154 ? -10.197 9.999 13.320 1.00 97.06 154 SER A O 1
ATOM 1232 N N . GLN A 1 155 ? -12.092 11.162 13.050 1.00 97.00 155 GLN A N 1
ATOM 1233 C CA . GLN A 1 155 ? -12.274 10.762 11.648 1.00 97.00 155 GLN A CA 1
ATOM 1234 C C . GLN A 1 155 ? -11.120 11.218 10.748 1.00 97.00 155 GLN A C 1
ATOM 1236 O O . GLN A 1 155 ? -10.816 10.552 9.761 1.00 97.00 155 GLN A O 1
ATOM 1241 N N . GLN A 1 156 ? -10.485 12.347 11.076 1.00 96.81 156 GLN A N 1
ATOM 1242 C CA . GLN A 1 156 ? -9.355 12.874 10.317 1.00 96.81 156 GLN A CA 1
ATOM 1243 C C . GLN A 1 156 ? -8.126 11.968 10.435 1.00 96.81 156 GLN A C 1
ATOM 1245 O O . GLN A 1 156 ? -7.454 11.739 9.437 1.00 96.81 156 GLN A O 1
ATOM 1250 N N . GLU A 1 157 ? -7.860 11.410 11.615 1.00 96.75 157 GLU A N 1
ATOM 1251 C CA . GLU A 1 157 ? -6.752 10.467 11.803 1.00 96.75 157 GLU A CA 1
ATOM 1252 C C . GLU A 1 157 ? -6.976 9.178 11.010 1.00 96.75 157 GLU A C 1
ATOM 1254 O O . GLU A 1 157 ? -6.091 8.745 10.278 1.00 96.75 157 GLU A O 1
ATOM 1259 N N . VAL A 1 158 ? -8.196 8.630 11.044 1.00 96.94 158 VAL A N 1
ATOM 1260 C CA . VAL A 1 158 ? -8.539 7.465 10.213 1.00 96.94 158 VAL A CA 1
ATOM 1261 C C . VAL A 1 158 ? -8.353 7.773 8.727 1.00 96.94 158 VAL A C 1
ATOM 1263 O O . VAL A 1 158 ? -7.792 6.958 8.002 1.00 96.94 158 VAL A O 1
ATOM 1266 N N . PHE A 1 159 ? -8.765 8.960 8.271 1.00 96.19 159 PHE A N 1
ATOM 1267 C CA . PHE A 1 159 ? -8.552 9.385 6.887 1.00 96.19 159 PHE A CA 1
ATOM 1268 C C . PHE A 1 159 ? -7.062 9.422 6.514 1.00 96.19 159 PHE A C 1
ATOM 1270 O O . PHE A 1 159 ? -6.697 8.923 5.452 1.00 96.19 159 PHE A O 1
ATOM 1277 N N . ARG A 1 160 ? -6.201 9.967 7.382 1.00 96.56 160 ARG A N 1
ATOM 1278 C CA . ARG A 1 160 ? -4.750 10.025 7.140 1.00 96.56 160 ARG A CA 1
ATOM 1279 C C . ARG A 1 160 ? -4.146 8.634 6.977 1.00 96.56 160 ARG A C 1
ATOM 1281 O O . ARG A 1 160 ? -3.348 8.432 6.065 1.00 96.56 160 ARG A O 1
ATOM 1288 N N . TRP A 1 161 ? -4.558 7.675 7.808 1.00 96.00 161 TRP A N 1
ATOM 1289 C CA . TRP A 1 161 ? -4.093 6.287 7.709 1.00 96.00 161 TRP A CA 1
ATOM 1290 C C . TRP A 1 161 ? -4.611 5.595 6.446 1.00 96.00 161 TRP A C 1
ATOM 1292 O O . TRP A 1 161 ? -3.845 4.940 5.749 1.00 96.00 161 TRP A O 1
ATOM 1302 N N . GLU A 1 162 ? -5.889 5.781 6.100 1.00 95.25 162 GLU A N 1
ATOM 1303 C CA . GLU A 1 162 ? -6.476 5.237 4.865 1.00 95.25 162 GLU A CA 1
ATOM 1304 C C . GLU A 1 162 ? -5.799 5.768 3.597 1.00 95.25 162 GLU A C 1
ATOM 1306 O O . GLU A 1 162 ? -5.769 5.083 2.575 1.00 95.25 162 GLU A O 1
ATOM 1311 N N . ARG A 1 163 ? -5.278 6.997 3.648 1.00 94.12 163 ARG A N 1
ATOM 1312 C CA . ARG A 1 163 ? -4.609 7.663 2.525 1.00 94.12 163 ARG A CA 1
ATOM 1313 C C . ARG A 1 163 ? -3.092 7.538 2.532 1.00 94.12 163 ARG A C 1
ATOM 1315 O O . ARG A 1 163 ? -2.469 8.072 1.619 1.00 94.12 163 ARG A O 1
ATOM 1322 N N . TYR A 1 164 ? -2.514 6.842 3.510 1.00 91.81 164 TYR A N 1
ATOM 1323 C CA . TYR A 1 164 ? -1.064 6.766 3.702 1.00 91.81 164 TYR A CA 1
ATOM 1324 C C . TYR A 1 164 ? -0.393 8.146 3.834 1.00 91.81 164 TYR A C 1
ATOM 1326 O O . TYR A 1 164 ? 0.770 8.311 3.482 1.00 91.81 164 TYR A O 1
ATOM 1334 N N . GLU A 1 165 ? -1.119 9.144 4.355 1.00 91.62 165 GLU A N 1
ATOM 1335 C CA . GLU A 1 165 ? -0.519 10.425 4.763 1.00 91.62 165 GLU A CA 1
ATOM 1336 C C . GLU A 1 165 ? 0.328 10.244 6.028 1.00 91.62 165 GLU A C 1
ATOM 1338 O O . GLU A 1 165 ? 1.315 10.947 6.234 1.00 91.62 165 GLU A O 1
ATOM 1343 N N . VAL A 1 166 ? -0.067 9.288 6.874 1.00 92.50 166 VAL A N 1
ATOM 1344 C CA . VAL A 1 166 ? 0.666 8.860 8.064 1.00 92.50 166 VAL A CA 1
ATOM 1345 C C . VAL A 1 166 ? 0.644 7.338 8.106 1.00 92.50 166 VAL A C 1
ATOM 1347 O O . VAL A 1 166 ? -0.430 6.735 8.051 1.00 92.50 166 VAL A O 1
ATOM 1350 N N . GLU A 1 167 ? 1.816 6.717 8.226 1.00 87.12 167 GLU A N 1
ATOM 1351 C CA . GLU A 1 167 ? 1.908 5.263 8.347 1.00 87.12 167 GLU A CA 1
ATOM 1352 C C . GLU A 1 167 ? 1.388 4.820 9.725 1.00 87.12 167 GLU A C 1
ATOM 1354 O O . GLU A 1 167 ? 1.793 5.338 10.770 1.00 87.12 167 GLU A O 1
ATOM 1359 N N . ALA A 1 168 ? 0.465 3.859 9.740 1.00 89.56 168 ALA A N 1
ATOM 1360 C CA . ALA A 1 168 ? -0.065 3.311 10.979 1.00 89.56 168 ALA A CA 1
ATOM 1361 C C . ALA A 1 168 ? 0.942 2.324 11.589 1.00 89.56 168 ALA A C 1
ATOM 1363 O O . ALA A 1 168 ? 1.312 1.332 10.968 1.00 89.56 168 ALA A O 1
ATOM 1364 N N . GLY A 1 169 ? 1.357 2.563 12.835 1.00 90.94 169 GLY A N 1
ATOM 1365 C CA . GLY A 1 169 ? 2.232 1.629 13.549 1.00 90.94 169 GLY A CA 1
ATOM 1366 C C . GLY A 1 169 ? 1.589 0.248 13.743 1.00 90.94 169 GLY A C 1
ATOM 1367 O O . GLY A 1 169 ? 0.367 0.120 13.842 1.00 90.94 169 GLY A O 1
ATOM 1368 N N . THR A 1 170 ? 2.412 -0.792 13.881 1.00 91.06 170 THR A N 1
ATOM 1369 C CA . THR A 1 170 ? 1.977 -2.202 13.985 1.00 91.06 170 THR A CA 1
ATOM 1370 C C . THR A 1 170 ? 0.948 -2.452 15.093 1.00 91.06 170 THR A C 1
ATOM 1372 O O . THR A 1 170 ? -0.049 -3.141 14.880 1.00 91.06 170 THR A O 1
ATOM 1375 N N . ALA A 1 171 ? 1.124 -1.833 16.265 1.00 93.19 171 ALA A N 1
ATOM 1376 C CA . ALA A 1 171 ? 0.167 -1.931 17.368 1.00 93.19 171 ALA A CA 1
ATOM 1377 C C . ALA A 1 171 ? -1.204 -1.318 17.019 1.00 93.19 171 ALA A C 1
ATOM 1379 O O . ALA A 1 171 ? -2.246 -1.841 17.418 1.00 93.19 171 ALA A O 1
ATOM 1380 N N . LEU A 1 172 ? -1.221 -0.214 16.263 1.00 95.31 172 LEU A N 1
ATOM 1381 C CA . LEU A 1 172 ? -2.456 0.398 15.778 1.00 95.31 172 LEU A CA 1
ATOM 1382 C C . LEU A 1 172 ? -3.113 -0.485 14.713 1.00 95.31 172 LEU A C 1
ATOM 1384 O O . LEU A 1 172 ? -4.308 -0.744 14.831 1.00 95.31 172 LEU A O 1
ATOM 1388 N N . LEU A 1 173 ? -2.345 -1.003 13.752 1.00 95.69 173 LEU A N 1
ATOM 1389 C CA . LEU A 1 173 ? -2.844 -1.929 12.732 1.00 95.69 173 LEU A CA 1
ATOM 1390 C C . LEU A 1 173 ? -3.492 -3.169 13.355 1.00 95.69 173 LEU A C 1
ATOM 1392 O O . LEU A 1 173 ? -4.593 -3.536 12.959 1.00 95.69 173 LEU A O 1
ATOM 1396 N N . GLY A 1 174 ? -2.893 -3.749 14.399 1.00 96.44 174 GLY A N 1
ATOM 1397 C CA . GLY A 1 174 ? -3.489 -4.879 15.119 1.00 96.44 174 GLY A CA 1
ATOM 1398 C C . GLY A 1 174 ? -4.821 -4.544 15.808 1.00 96.44 174 GLY A C 1
ATOM 1399 O O . GLY A 1 174 ? -5.719 -5.385 15.879 1.00 96.44 174 GLY A O 1
ATOM 1400 N N . ARG A 1 175 ? -4.997 -3.306 16.296 1.00 96.94 175 ARG A N 1
ATOM 1401 C CA . ARG A 1 175 ? -6.293 -2.843 16.830 1.00 96.94 175 ARG A CA 1
ATOM 1402 C C . ARG A 1 175 ? -7.322 -2.650 15.722 1.00 96.94 175 ARG A C 1
ATOM 1404 O O . ARG A 1 175 ? -8.457 -3.085 15.891 1.00 96.94 175 ARG A O 1
ATOM 1411 N N . ILE A 1 176 ? -6.921 -2.031 14.609 1.00 96.75 176 ILE A N 1
ATOM 1412 C CA . ILE A 1 176 ? -7.777 -1.842 13.432 1.00 96.75 176 ILE A CA 1
ATOM 1413 C C . ILE A 1 176 ? -8.252 -3.207 12.928 1.00 96.75 176 ILE A C 1
ATOM 1415 O O . ILE A 1 176 ? -9.453 -3.423 12.831 1.00 96.75 176 ILE A O 1
ATOM 1419 N N . ALA A 1 177 ? -7.338 -4.155 12.713 1.00 97.25 177 ALA A N 1
ATOM 1420 C CA . ALA A 1 177 ? -7.645 -5.504 12.244 1.00 97.25 177 ALA A CA 1
ATOM 1421 C C . ALA A 1 177 ? -8.681 -6.210 13.133 1.00 97.25 177 ALA A C 1
ATOM 1423 O O . ALA A 1 177 ? -9.663 -6.753 12.634 1.00 97.25 177 ALA A O 1
ATOM 1424 N N . ARG A 1 178 ? -8.533 -6.111 14.463 1.00 96.75 178 ARG A N 1
ATOM 1425 C CA . ARG A 1 178 ? -9.498 -6.675 15.419 1.00 96.75 178 ARG A CA 1
ATOM 1426 C C . ARG A 1 178 ? -10.893 -6.059 15.293 1.00 96.75 178 ARG A C 1
ATOM 1428 O O . ARG A 1 178 ? -11.869 -6.795 15.357 1.00 96.75 178 ARG A O 1
ATOM 1435 N N . ILE A 1 179 ? -10.989 -4.737 15.134 1.00 96.56 179 ILE A N 1
ATOM 1436 C CA . ILE A 1 179 ? -12.275 -4.038 14.959 1.00 96.56 179 ILE A CA 1
ATOM 1437 C C . ILE A 1 179 ? -12.917 -4.417 13.621 1.00 96.56 179 ILE A C 1
ATOM 1439 O O . ILE A 1 179 ? -14.127 -4.609 13.554 1.00 96.56 179 ILE A O 1
ATOM 1443 N N . LEU A 1 180 ? -12.107 -4.542 12.568 1.00 95.62 180 LEU A N 1
ATOM 1444 C CA . LEU A 1 180 ? -12.565 -4.896 11.225 1.00 95.62 180 LEU A CA 1
ATOM 1445 C C . LEU A 1 180 ? -12.830 -6.399 11.044 1.00 95.62 180 LEU A C 1
ATOM 1447 O O . LEU A 1 180 ? -13.388 -6.795 10.025 1.00 95.62 180 LEU A O 1
ATOM 1451 N N . GLY A 1 181 ? -12.441 -7.236 12.011 1.00 94.75 181 GLY A N 1
ATOM 1452 C CA . GLY A 1 181 ? -12.603 -8.687 11.939 1.00 94.75 181 GLY A CA 1
ATOM 1453 C C . GLY A 1 181 ? -11.689 -9.367 10.914 1.00 94.75 181 GLY A C 1
ATOM 1454 O O . GLY A 1 181 ? -12.052 -10.416 10.389 1.00 94.75 181 GLY A O 1
ATOM 1455 N N . CYS A 1 182 ? -10.523 -8.786 10.618 1.00 94.94 182 CYS A N 1
ATOM 1456 C CA . CYS A 1 182 ? -9.538 -9.335 9.683 1.00 94.94 182 CYS A CA 1
ATOM 1457 C C . CYS A 1 182 ? -8.188 -9.588 10.360 1.00 94.94 182 CYS A C 1
ATOM 1459 O O . CYS A 1 182 ? -7.984 -9.252 11.531 1.00 94.94 182 CYS A O 1
ATOM 1461 N N . LYS A 1 183 ? -7.247 -10.186 9.629 1.00 95.06 183 LYS A N 1
ATOM 1462 C CA . LYS A 1 183 ? -5.868 -10.335 10.101 1.00 95.06 183 LYS A CA 1
ATOM 1463 C C . LYS A 1 183 ? -5.054 -9.067 9.830 1.00 95.06 183 LYS A C 1
ATOM 1465 O O . LYS A 1 183 ? -5.373 -8.293 8.928 1.00 95.06 183 LYS A O 1
ATOM 1470 N N . THR A 1 184 ? -3.991 -8.847 10.604 1.00 93.62 184 THR A N 1
ATOM 1471 C CA . THR A 1 184 ? -3.115 -7.671 10.438 1.00 93.62 184 THR A CA 1
ATOM 1472 C C . THR A 1 184 ? -2.408 -7.686 9.082 1.00 93.62 184 THR A C 1
ATOM 1474 O O . THR A 1 184 ? -2.222 -6.631 8.483 1.00 93.62 184 THR A O 1
ATOM 1477 N N . GLU A 1 185 ? -2.076 -8.871 8.561 1.00 90.38 185 GLU A N 1
ATOM 1478 C CA . GLU A 1 185 ? -1.414 -9.053 7.263 1.00 90.38 185 GLU A CA 1
ATOM 1479 C C . GLU A 1 185 ? -2.279 -8.568 6.088 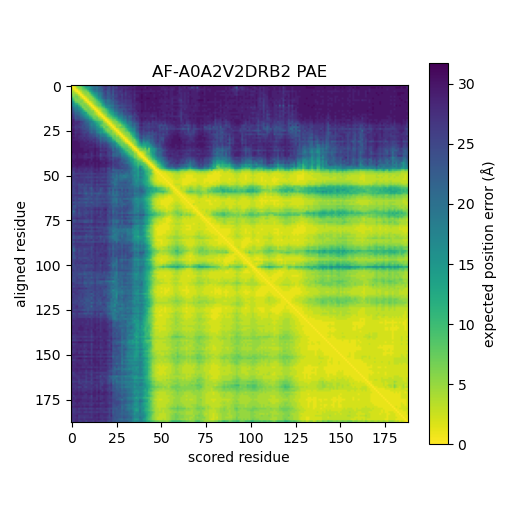1.00 90.38 185 GLU A C 1
ATOM 1481 O O . GLU A 1 185 ? -1.771 -8.234 5.024 1.00 90.38 185 GLU A O 1
ATOM 1486 N N . GLU A 1 186 ? -3.597 -8.484 6.282 1.00 89.62 186 GLU A N 1
ATOM 1487 C CA . GLU A 1 186 ? -4.530 -7.964 5.279 1.00 89.62 186 GLU A CA 1
ATOM 1488 C C . GLU A 1 186 ? -4.542 -6.427 5.217 1.00 89.62 186 GLU A C 1
ATOM 1490 O O . GLU A 1 186 ? -5.201 -5.864 4.341 1.00 89.62 186 GLU A O 1
ATOM 1495 N N . LEU A 1 187 ? -3.834 -5.744 6.129 1.00 90.44 187 LEU A N 1
ATOM 1496 C CA . LEU A 1 187 ? -3.751 -4.281 6.220 1.00 90.44 187 LEU A CA 1
ATOM 1497 C C . LEU A 1 187 ? -2.377 -3.699 5.849 1.00 90.44 187 LEU A C 1
ATOM 1499 O O . LEU A 1 187 ? -2.278 -2.477 5.722 1.00 90.44 187 LEU A O 1
ATOM 1503 N N . ILE A 1 188 ? -1.353 -4.545 5.679 1.00 83.44 188 ILE A N 1
ATOM 1504 C CA . ILE A 1 188 ? 0.035 -4.165 5.341 1.00 83.44 188 ILE A CA 1
ATOM 1505 C C . ILE A 1 188 ? 0.339 -4.394 3.869 1.00 83.44 188 ILE A C 1
ATOM 1507 O O . ILE A 1 188 ? 0.028 -5.496 3.368 1.00 83.44 188 ILE A O 1
#

pLDDT: mean 79.48, std 24.58, range [27.36, 97.94]

Solvent-accessible surface area (backbone atoms only — not comparable to full-atom values): 11888 Å² total; per-residue (Å²): 141,83,85,82,92,80,86,83,90,77,87,86,83,86,77,80,83,75,92,73,83,84,77,72,79,72,76,79,78,68,90,66,94,65,91,61,55,49,103,82,69,47,72,77,74,77,85,53,46,73,46,58,38,20,42,35,70,59,93,93,56,84,40,50,54,37,58,57,78,52,94,88,62,75,36,70,81,49,46,50,26,43,41,61,91,76,41,47,80,47,71,58,98,83,46,54,43,45,29,47,92,83,48,73,43,48,66,43,62,55,96,79,38,55,25,47,33,34,77,88,80,71,42,75,41,79,56,46,67,58,43,36,56,50,54,45,33,51,74,60,72,43,52,65,59,55,54,11,59,77,68,75,52,51,51,67,58,51,49,31,44,39,67,64,76,40,84,71,52,70,74,55,41,48,51,50,17,61,75,48,73,50,58,49,74,70,60,107

Mean predicted aligned error: 12.37 Å

Sequence (188 aa):
MWPPLLSLRKSWAGARPCSRCCRIRRSAISARLSSARNKKGEAWMDERMVVRIYRWGEEGEEPVFAFFPEEDGNDDGGRDYLLPEGYWVDSEDGAPFVRGESSACILHSHNGLPVLVDEKKKRAFLLERDRKIERMRERAGLTRADLAVALGTSQQEVFRWERYEVEAGTALLGRIARILGCKTEELI

Nearest PDB structures (foldseek):
  2b5a-assembly1_A  TM=8.994E-01  e=1.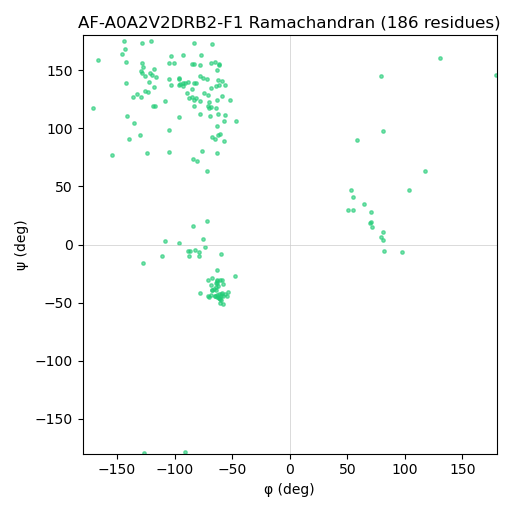591E-03  [Bacillus] caldolyticus
  2xj3-assembly1_B  TM=9.312E-01  e=4.339E-03  Enterococcus faecalis
  3f52-assembly1_A  TM=9.387E-01  e=4.090E-03  Corynebacterium glutamicum
  1y7y-assembly1_B  TM=9.072E-01  e=4.090E-03  Aeromonas hydrophila
  3f51-assembly1_A  TM=9.331E-01  e=6.182E-03  Corynebacterium glutamicum